Protein AF-A0A7S1VPX7-F1 (afdb_monomer_lite)

pLDDT: mean 72.85, std 17.57, range [29.27, 96.5]

Structure (mmCIF, N/CA/C/O backbone):
data_AF-A0A7S1VPX7-F1
#
_entry.id   AF-A0A7S1VPX7-F1
#
loop_
_atom_site.group_PDB
_atom_site.id
_atom_site.type_symbol
_atom_site.label_atom_id
_atom_site.label_alt_id
_atom_site.label_comp_id
_atom_site.label_asym_id
_atom_site.label_entity_id
_atom_site.label_seq_id
_atom_site.pdbx_PDB_ins_code
_atom_site.Cartn_x
_atom_site.Cartn_y
_atom_site.Cartn_z
_atom_site.occupancy
_atom_site.B_iso_or_equiv
_atom_site.auth_seq_id
_atom_site.auth_comp_id
_atom_site.auth_asym_id
_atom_site.auth_atom_id
_atom_site.pdbx_PDB_model_num
ATOM 1 N N . LEU A 1 1 ? 14.349 7.497 -17.812 1.00 70.19 1 LEU A N 1
ATOM 2 C CA . LEU A 1 1 ? 15.016 7.241 -16.519 1.00 70.19 1 LEU A CA 1
ATOM 3 C C . LEU A 1 1 ? 15.155 5.734 -16.398 1.00 70.19 1 LEU A C 1
ATOM 5 O O . LEU A 1 1 ? 14.148 5.084 -16.672 1.00 70.19 1 LEU A O 1
ATOM 9 N N . PRO A 1 2 ? 16.330 5.196 -16.041 1.00 79.62 2 PRO A N 1
ATOM 10 C CA . PRO A 1 2 ? 16.451 3.780 -15.714 1.00 79.62 2 PRO A CA 1
ATOM 11 C C . PRO A 1 2 ? 15.596 3.466 -14.480 1.00 79.62 2 PRO A C 1
ATOM 13 O O . PRO A 1 2 ? 15.551 4.268 -13.545 1.00 79.62 2 PRO A O 1
ATOM 16 N N . SER A 1 3 ? 14.893 2.334 -14.509 1.00 79.94 3 SER A N 1
ATOM 17 C CA . SER A 1 3 ? 14.036 1.856 -13.411 1.00 79.94 3 SER A CA 1
ATOM 18 C C . SER A 1 3 ? 13.028 2.897 -12.869 1.00 79.94 3 SER A C 1
ATOM 20 O O . SER A 1 3 ? 13.065 3.251 -11.683 1.00 79.94 3 SER A O 1
ATOM 22 N N . PRO A 1 4 ? 12.131 3.451 -13.711 1.00 79.75 4 PRO A N 1
ATOM 23 C CA . PRO A 1 4 ? 11.207 4.521 -13.315 1.00 79.75 4 PRO A CA 1
ATOM 24 C C . PRO A 1 4 ? 10.256 4.125 -12.171 1.00 79.75 4 PRO A C 1
ATOM 26 O O . PRO A 1 4 ? 9.946 4.949 -11.311 1.00 79.75 4 PRO A O 1
ATOM 29 N N . GLU A 1 5 ? 9.839 2.864 -12.110 1.00 77.69 5 GLU A N 1
ATOM 30 C CA . GLU A 1 5 ? 8.999 2.286 -11.058 1.00 77.69 5 GLU A CA 1
ATOM 31 C C . GLU A 1 5 ? 9.604 2.413 -9.660 1.00 77.69 5 GLU A C 1
ATOM 33 O O . GLU A 1 5 ? 8.866 2.662 -8.710 1.00 77.69 5 GLU A O 1
ATOM 38 N N . LEU A 1 6 ? 10.932 2.323 -9.522 1.00 75.25 6 LEU A N 1
ATOM 39 C CA . LEU A 1 6 ? 11.602 2.470 -8.229 1.00 75.25 6 LEU A CA 1
ATOM 40 C C . LEU A 1 6 ? 11.371 3.876 -7.662 1.00 75.25 6 LEU A C 1
ATOM 42 O O . LEU A 1 6 ? 11.109 4.044 -6.475 1.00 75.25 6 LEU A O 1
ATOM 46 N N . SER A 1 7 ? 11.430 4.889 -8.528 1.00 70.88 7 SER A N 1
ATOM 47 C CA . SER A 1 7 ? 11.225 6.287 -8.139 1.00 70.88 7 SER A CA 1
ATOM 48 C C . SER A 1 7 ? 9.782 6.538 -7.705 1.00 70.88 7 SER A C 1
ATOM 50 O O . SER A 1 7 ? 9.548 7.252 -6.732 1.00 70.88 7 SER A O 1
ATOM 52 N N . VAL A 1 8 ? 8.820 5.913 -8.391 1.00 69.56 8 VAL A N 1
ATOM 53 C CA . VAL A 1 8 ? 7.396 5.980 -8.032 1.00 69.56 8 VAL A CA 1
ATOM 54 C C . VAL A 1 8 ? 7.137 5.255 -6.712 1.00 69.56 8 VAL A C 1
ATOM 56 O O . VAL A 1 8 ? 6.515 5.829 -5.827 1.00 69.56 8 VAL A O 1
ATOM 59 N N . MET A 1 9 ? 7.685 4.052 -6.517 1.00 70.12 9 MET A N 1
ATOM 60 C CA . MET A 1 9 ? 7.553 3.315 -5.254 1.00 70.12 9 MET A CA 1
ATOM 61 C C . MET A 1 9 ? 8.172 4.069 -4.075 1.00 70.12 9 MET A C 1
ATOM 63 O O . MET A 1 9 ? 7.559 4.159 -3.015 1.00 70.12 9 MET A O 1
ATOM 67 N N . LEU A 1 10 ? 9.362 4.651 -4.248 1.00 69.31 10 LEU A N 1
ATOM 68 C CA . LEU A 1 10 ? 9.999 5.470 -3.215 1.00 69.31 10 LEU A CA 1
ATOM 69 C C . LEU A 1 10 ? 9.170 6.716 -2.895 1.00 69.31 10 LEU A C 1
ATOM 71 O O . LEU A 1 10 ? 9.034 7.072 -1.724 1.00 69.31 10 LEU A O 1
ATOM 75 N N . LEU A 1 11 ? 8.584 7.361 -3.908 1.00 67.12 11 L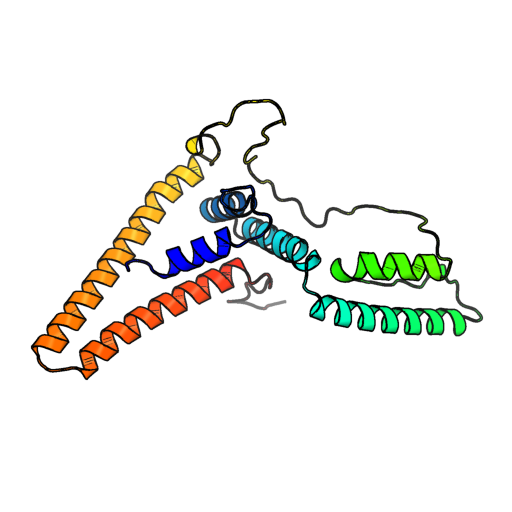EU A N 1
ATOM 76 C CA . LEU A 1 11 ? 7.689 8.496 -3.711 1.00 67.12 11 LEU A CA 1
ATOM 77 C C . LEU A 1 11 ? 6.437 8.074 -2.933 1.00 67.12 11 LEU A C 1
ATOM 79 O O . LEU A 1 11 ? 6.128 8.695 -1.914 1.00 67.12 11 LEU A O 1
ATOM 83 N N . ASP A 1 12 ? 5.781 6.990 -3.345 1.00 64.62 12 ASP A N 1
ATOM 84 C CA . ASP A 1 12 ? 4.600 6.440 -2.680 1.00 64.62 12 ASP A CA 1
ATOM 85 C C . ASP A 1 12 ? 4.911 6.095 -1.223 1.00 64.62 12 ASP A C 1
ATOM 87 O O . ASP A 1 12 ? 4.199 6.536 -0.323 1.00 64.62 12 ASP A O 1
ATOM 91 N N . TRP A 1 13 ? 6.024 5.411 -0.956 1.00 63.62 13 TRP A N 1
ATOM 92 C CA . TRP A 1 13 ? 6.426 5.018 0.395 1.00 63.62 13 TRP A CA 1
ATOM 93 C C . TRP A 1 13 ? 6.876 6.201 1.258 1.00 63.62 13 TRP A C 1
ATOM 95 O O . TRP A 1 13 ? 6.597 6.233 2.458 1.00 63.62 13 TRP A O 1
ATOM 105 N N . SER A 1 14 ? 7.503 7.218 0.662 1.00 60.03 14 SER A N 1
ATOM 106 C CA . SER A 1 14 ? 7.819 8.480 1.349 1.00 60.03 14 SER A CA 1
ATOM 107 C C . SER A 1 14 ? 6.572 9.325 1.647 1.00 60.03 14 SER A C 1
ATOM 109 O O . SER A 1 14 ? 6.563 10.140 2.574 1.00 60.03 14 SER A O 1
ATOM 111 N N . SER A 1 15 ? 5.489 9.123 0.889 1.00 58.03 15 SER A N 1
ATOM 112 C CA . SER A 1 15 ? 4.220 9.822 1.084 1.00 58.03 15 SER A CA 1
ATOM 113 C C . SER A 1 15 ? 3.374 9.235 2.225 1.00 58.03 15 SER A C 1
ATOM 115 O O . SER A 1 15 ? 2.427 9.886 2.674 1.00 58.03 15 SER A O 1
ATOM 117 N N . ILE A 1 16 ? 3.752 8.063 2.759 1.00 56.12 16 ILE A N 1
ATOM 118 C CA . ILE A 1 16 ? 3.045 7.369 3.842 1.00 56.12 16 ILE A CA 1
ATOM 119 C C . ILE A 1 16 ? 3.185 8.140 5.171 1.00 56.12 16 ILE A C 1
ATOM 121 O O . ILE A 1 16 ? 4.238 8.170 5.809 1.00 56.12 16 ILE A O 1
ATOM 125 N N . ILE A 1 17 ? 2.073 8.735 5.609 1.00 52.34 17 ILE A N 1
ATOM 126 C CA . ILE A 1 17 ? 1.888 9.478 6.872 1.00 52.34 17 ILE A CA 1
ATOM 127 C C . ILE A 1 17 ? 1.910 8.505 8.074 1.00 52.34 17 ILE A C 1
ATOM 129 O O . ILE A 1 17 ? 1.283 7.455 7.976 1.00 52.34 17 ILE A O 1
ATOM 133 N N . PRO A 1 18 ? 2.511 8.840 9.238 1.00 47.97 18 PRO A N 1
ATOM 134 C CA . PRO A 1 18 ? 3.041 10.140 9.635 1.00 47.97 18 PRO A CA 1
ATOM 135 C C . PRO A 1 18 ? 4.476 10.348 9.163 1.00 47.97 18 PRO A C 1
ATOM 137 O O . PRO A 1 18 ? 5.334 9.500 9.378 1.00 47.97 18 PRO A O 1
ATOM 140 N N . ARG A 1 19 ? 4.734 11.519 8.572 1.00 45.28 19 ARG A N 1
ATOM 141 C CA . ARG A 1 19 ? 6.094 11.980 8.297 1.00 45.28 19 ARG A CA 1
ATOM 142 C C . ARG A 1 19 ? 6.736 12.390 9.628 1.00 45.28 19 ARG A C 1
ATOM 144 O O . ARG A 1 19 ? 6.239 13.343 10.234 1.00 45.28 19 ARG A O 1
ATOM 151 N N . PRO A 1 20 ? 7.826 11.752 10.084 1.00 44.94 20 PRO A N 1
ATOM 152 C CA . PRO A 1 20 ? 8.774 12.473 10.914 1.00 44.94 20 PRO A CA 1
ATOM 153 C C . PRO A 1 20 ? 9.302 13.633 10.066 1.00 44.94 20 PRO A C 1
ATOM 155 O O . PRO A 1 20 ? 9.484 13.492 8.855 1.00 44.94 20 PRO A O 1
ATOM 158 N N . THR A 1 21 ? 9.497 14.797 10.670 1.00 40.72 21 THR A N 1
ATOM 159 C CA . THR A 1 21 ? 10.114 15.971 10.040 1.00 40.72 21 THR A CA 1
ATOM 160 C C . THR A 1 21 ? 11.367 15.575 9.245 1.00 40.72 21 THR A C 1
ATOM 162 O O . THR A 1 21 ? 12.417 15.342 9.832 1.00 40.72 21 THR A O 1
ATOM 165 N N . GLY A 1 22 ? 11.243 15.474 7.914 1.00 42.62 22 GLY A N 1
ATOM 166 C CA . GLY A 1 22 ? 12.357 15.261 6.982 1.00 42.62 22 GLY A CA 1
ATOM 167 C C . GLY A 1 22 ? 12.824 13.818 6.722 1.00 42.62 22 GLY A C 1
ATOM 168 O O . GLY A 1 22 ? 13.901 13.668 6.154 1.00 42.62 22 GLY A O 1
ATOM 169 N N . GLY A 1 23 ? 12.073 12.772 7.099 1.00 49.56 23 GLY A N 1
ATOM 170 C CA . GLY A 1 23 ? 12.516 11.369 6.964 1.00 49.56 23 GLY A CA 1
ATOM 171 C C . GLY A 1 23 ? 11.612 10.447 6.132 1.00 49.56 23 GLY A C 1
ATOM 172 O O . GLY A 1 23 ? 10.451 10.755 5.865 1.00 49.56 23 GLY A O 1
ATOM 173 N N . VAL A 1 24 ? 12.153 9.280 5.761 1.00 52.94 24 VAL A N 1
ATOM 174 C CA . VAL A 1 24 ? 11.398 8.132 5.223 1.00 52.94 24 VAL A CA 1
ATOM 175 C C . VAL A 1 24 ? 10.393 7.646 6.284 1.00 52.94 24 VAL A C 1
ATOM 177 O O . VAL A 1 24 ? 10.669 7.726 7.482 1.00 52.94 24 VAL A O 1
ATOM 180 N N . SER A 1 25 ? 9.212 7.174 5.867 1.00 56.06 25 SER A N 1
ATOM 181 C CA . SER A 1 25 ? 8.161 6.693 6.779 1.00 56.06 25 SER A CA 1
ATOM 182 C C . SER A 1 25 ? 8.693 5.624 7.748 1.00 56.06 25 SER A C 1
ATOM 184 O O . SER A 1 25 ? 9.383 4.700 7.320 1.00 56.06 25 SER A O 1
ATOM 186 N N . GLN A 1 26 ? 8.336 5.703 9.039 1.00 61.09 26 GLN A N 1
ATOM 187 C CA . GLN A 1 26 ? 8.786 4.748 10.073 1.00 61.09 26 GLN A CA 1
ATOM 188 C C . GLN A 1 26 ? 8.384 3.293 9.779 1.00 61.09 26 GLN A C 1
ATOM 190 O O . GLN A 1 26 ? 8.984 2.370 10.315 1.00 61.09 26 GLN A O 1
ATOM 195 N N . VAL A 1 27 ? 7.390 3.085 8.910 1.00 64.12 27 VAL A N 1
ATOM 196 C CA . VAL A 1 27 ? 6.929 1.754 8.495 1.00 64.12 27 VAL A CA 1
ATOM 197 C C . VAL A 1 27 ? 7.656 1.245 7.246 1.00 64.12 27 VAL A C 1
ATOM 199 O O . VAL A 1 27 ? 7.753 0.039 7.043 1.00 64.12 27 VAL A O 1
ATOM 202 N N . ALA A 1 28 ? 8.224 2.129 6.423 1.00 65.94 28 ALA A N 1
ATOM 203 C CA . ALA A 1 28 ? 8.845 1.728 5.161 1.00 65.94 28 ALA A CA 1
ATOM 204 C C . ALA A 1 28 ? 10.129 0.912 5.368 1.00 65.94 28 ALA A C 1
ATOM 206 O O . ALA A 1 28 ? 10.372 -0.033 4.625 1.00 65.94 28 ALA A O 1
ATOM 207 N N . SER A 1 29 ? 10.925 1.238 6.391 1.00 68.06 29 SER A N 1
ATOM 208 C CA . SER A 1 29 ? 12.156 0.494 6.687 1.00 68.06 29 SER A CA 1
ATOM 209 C C . SER A 1 29 ? 11.875 -0.944 7.168 1.00 68.06 29 SER A C 1
ATOM 211 O O . SER A 1 29 ? 12.375 -1.878 6.540 1.00 68.06 29 SER A O 1
ATOM 213 N N . PRO A 1 30 ? 10.984 -1.173 8.157 1.00 71.38 30 PRO A N 1
ATOM 214 C CA . PRO A 1 30 ? 10.592 -2.530 8.545 1.00 71.38 30 PRO A CA 1
ATOM 215 C C . PRO A 1 30 ? 9.954 -3.357 7.417 1.00 71.38 30 PRO A C 1
ATOM 217 O O . PRO A 1 30 ? 10.177 -4.564 7.323 1.00 71.38 30 PRO A O 1
ATOM 220 N N . VAL A 1 31 ? 9.175 -2.723 6.534 1.00 72.88 31 VAL A N 1
ATOM 221 C CA . VAL A 1 31 ? 8.606 -3.392 5.350 1.00 72.88 31 VAL A CA 1
ATOM 222 C C . VAL A 1 31 ? 9.707 -3.794 4.368 1.00 72.88 31 VAL A C 1
ATOM 224 O O . VAL A 1 31 ? 9.709 -4.916 3.872 1.00 72.88 31 VAL A O 1
ATOM 227 N N . LEU A 1 32 ? 10.672 -2.913 4.100 1.00 72.88 32 LEU A N 1
ATOM 228 C CA . LEU A 1 32 ? 11.784 -3.227 3.207 1.00 72.88 32 LEU A CA 1
ATOM 229 C C . LEU A 1 32 ? 12.641 -4.374 3.757 1.00 72.88 32 LEU A C 1
ATOM 231 O O . LEU A 1 32 ? 13.015 -5.271 3.009 1.00 72.88 32 LEU A O 1
ATOM 235 N N . GLU A 1 33 ? 12.920 -4.385 5.057 1.00 72.00 33 GLU A N 1
ATOM 236 C CA . GLU A 1 33 ? 13.709 -5.445 5.685 1.00 72.00 33 GLU A CA 1
ATOM 237 C C . GLU A 1 33 ? 12.990 -6.802 5.677 1.00 72.00 33 GLU A C 1
ATOM 239 O O . GLU A 1 33 ? 13.592 -7.825 5.347 1.00 72.00 33 GLU A O 1
ATOM 244 N N . THR A 1 34 ? 11.690 -6.825 5.971 1.00 73.94 34 THR A N 1
ATOM 245 C CA . THR A 1 34 ? 10.886 -8.057 5.884 1.00 73.94 34 THR A CA 1
ATOM 246 C C . THR A 1 34 ? 10.798 -8.577 4.445 1.00 73.94 34 THR A C 1
ATOM 248 O O . THR A 1 34 ? 10.895 -9.782 4.226 1.00 73.94 34 THR A O 1
ATOM 251 N N . LEU A 1 35 ? 10.738 -7.693 3.441 1.00 75.00 35 LEU A N 1
ATOM 252 C CA . LEU A 1 35 ? 10.843 -8.086 2.030 1.00 75.00 35 LEU A CA 1
ATOM 253 C C . LEU A 1 35 ? 12.231 -8.644 1.680 1.00 75.00 35 LEU A C 1
ATOM 255 O O . LEU A 1 35 ? 12.322 -9.687 1.035 1.00 75.00 35 LEU A O 1
ATOM 259 N N . LEU A 1 36 ? 13.309 -7.989 2.121 1.00 73.44 36 LEU A N 1
ATOM 260 C CA . LEU A 1 36 ? 14.688 -8.415 1.844 1.00 73.44 36 LEU A CA 1
ATOM 261 C C . LEU A 1 36 ? 15.055 -9.731 2.537 1.00 73.44 36 LEU A C 1
ATOM 263 O O . LEU A 1 36 ? 15.848 -10.502 2.005 1.00 73.44 36 LEU A O 1
ATOM 267 N N . THR A 1 37 ? 14.471 -10.013 3.699 1.00 71.62 37 THR A N 1
ATOM 268 C CA . THR A 1 37 ? 14.636 -11.294 4.405 1.00 71.62 37 THR A CA 1
ATOM 269 C C . THR A 1 37 ? 13.719 -12.397 3.866 1.00 71.62 37 THR A C 1
ATOM 271 O O . THR A 1 37 ? 13.794 -13.533 4.327 1.00 71.62 37 THR A O 1
ATOM 274 N N . GLY A 1 38 ? 12.871 -12.094 2.874 1.00 70.31 38 GLY A N 1
ATOM 275 C CA . GLY A 1 38 ? 11.934 -13.043 2.271 1.00 70.31 38 GLY A CA 1
ATOM 276 C C . GLY A 1 38 ? 10.689 -13.321 3.119 1.00 70.31 38 GLY A C 1
ATOM 277 O O . GLY A 1 38 ? 9.881 -14.175 2.753 1.00 70.31 38 GLY A O 1
ATOM 278 N N . ASN A 1 39 ? 10.487 -12.597 4.223 1.00 75.81 39 ASN A N 1
ATOM 279 C CA . ASN A 1 39 ? 9.308 -12.727 5.072 1.00 75.81 39 ASN A CA 1
ATOM 280 C C . ASN A 1 39 ? 8.142 -11.877 4.541 1.00 75.81 39 ASN A C 1
ATOM 282 O O . ASN A 1 39 ? 7.747 -10.848 5.096 1.00 75.81 39 ASN A O 1
ATOM 286 N N . ILE A 1 40 ? 7.584 -12.328 3.417 1.00 78.31 40 ILE A N 1
ATOM 287 C CA . ILE A 1 40 ? 6.520 -11.622 2.691 1.00 78.31 40 ILE A CA 1
ATOM 288 C C . ILE A 1 40 ? 5.242 -11.488 3.534 1.00 78.31 40 ILE A C 1
ATOM 290 O O . ILE A 1 40 ? 4.535 -10.485 3.436 1.00 78.31 40 ILE A O 1
ATOM 294 N N . GLN A 1 41 ? 4.938 -12.476 4.380 1.00 80.00 41 GLN A N 1
ATOM 295 C CA . GLN A 1 41 ? 3.744 -12.454 5.226 1.00 80.00 41 GLN A CA 1
ATOM 296 C C . GLN A 1 41 ? 3.810 -11.328 6.266 1.00 80.00 41 GLN A C 1
ATOM 298 O O . GLN A 1 41 ? 2.836 -10.595 6.442 1.00 80.00 41 GLN A O 1
ATOM 303 N N . GLU A 1 42 ? 4.960 -11.148 6.914 1.00 78.25 42 GLU A N 1
ATOM 304 C CA . GLU A 1 42 ? 5.176 -10.063 7.872 1.00 78.25 42 GLU A CA 1
ATOM 305 C C . GLU A 1 42 ? 5.205 -8.690 7.194 1.00 78.25 42 GLU A C 1
ATOM 307 O O . GLU A 1 42 ? 4.583 -7.749 7.691 1.00 78.25 42 GLU A O 1
ATOM 312 N N . ALA A 1 43 ? 5.828 -8.586 6.015 1.00 77.06 43 ALA A N 1
ATOM 313 C CA . ALA A 1 43 ? 5.801 -7.362 5.215 1.00 77.06 43 ALA A CA 1
ATOM 314 C C . ALA A 1 43 ? 4.359 -6.920 4.913 1.00 77.06 43 ALA A C 1
ATOM 316 O O . ALA A 1 43 ? 3.992 -5.760 5.120 1.00 77.06 43 ALA A O 1
ATOM 317 N N . ARG A 1 44 ? 3.500 -7.863 4.505 1.00 78.25 44 ARG A N 1
ATOM 318 C CA . ARG A 1 44 ? 2.072 -7.609 4.260 1.00 78.25 44 ARG A CA 1
ATOM 319 C C . ARG A 1 44 ? 1.327 -7.201 5.528 1.00 78.25 44 ARG A C 1
ATOM 321 O O . ARG A 1 44 ? 0.532 -6.265 5.489 1.00 78.25 44 ARG A O 1
ATOM 328 N N . GLN A 1 45 ? 1.597 -7.857 6.658 1.00 79.94 45 GLN A N 1
ATOM 329 C CA . GLN A 1 45 ? 1.005 -7.510 7.957 1.00 79.94 45 GLN A CA 1
ATOM 330 C C . GLN A 1 45 ? 1.343 -6.074 8.382 1.00 79.94 45 GLN A C 1
ATOM 332 O O . GLN A 1 45 ? 0.479 -5.361 8.900 1.00 79.94 45 GLN A O 1
ATOM 337 N N . LEU A 1 46 ? 2.579 -5.631 8.134 1.00 78.19 46 LEU A N 1
ATOM 338 C CA . LEU A 1 46 ? 3.031 -4.267 8.411 1.00 78.19 46 LEU A CA 1
ATOM 339 C C . LEU A 1 46 ? 2.349 -3.240 7.498 1.00 78.19 46 LEU A C 1
ATOM 341 O O . LEU A 1 46 ? 1.814 -2.243 7.989 1.00 78.19 46 LEU A O 1
ATOM 345 N N . VAL A 1 47 ? 2.304 -3.502 6.187 1.00 75.19 47 VAL A N 1
ATOM 346 C CA . VAL A 1 47 ? 1.627 -2.630 5.209 1.00 75.19 47 VAL A CA 1
ATOM 347 C C . VAL A 1 47 ? 0.133 -2.513 5.522 1.00 75.19 47 VAL A C 1
ATOM 349 O O . VAL A 1 47 ? -0.413 -1.409 5.550 1.00 75.19 47 VAL A O 1
ATOM 352 N N . PHE A 1 48 ? -0.528 -3.628 5.833 1.00 76.81 48 PHE A N 1
ATOM 353 C CA . PHE A 1 48 ? -1.945 -3.651 6.189 1.00 76.81 48 PHE A CA 1
ATOM 354 C C . PHE A 1 48 ? -2.234 -2.905 7.497 1.00 76.81 48 PHE A C 1
ATOM 356 O O . PHE A 1 48 ? -3.159 -2.089 7.556 1.00 76.81 48 PHE A O 1
ATOM 363 N N . GLY A 1 49 ? -1.422 -3.126 8.537 1.00 76.12 49 GLY A N 1
ATOM 364 C CA . GLY A 1 49 ? -1.533 -2.390 9.799 1.00 76.12 49 GLY A CA 1
ATOM 365 C C . GLY A 1 49 ? -1.434 -0.880 9.585 1.00 76.12 49 GLY A C 1
ATOM 366 O O . GLY A 1 49 ? -2.231 -0.112 10.131 1.00 76.12 49 GLY A O 1
ATOM 367 N N . GLN A 1 50 ? -0.527 -0.458 8.707 1.00 73.56 50 GLN A N 1
ATOM 368 C CA . GLN A 1 50 ? -0.366 0.941 8.339 1.00 73.56 50 GLN A CA 1
ATOM 369 C C . GLN A 1 50 ? -1.532 1.486 7.509 1.00 73.56 50 GLN A C 1
ATOM 371 O O . GLN A 1 50 ? -1.966 2.621 7.727 1.00 73.56 50 GLN A O 1
ATOM 376 N N . MET A 1 51 ? -2.099 0.691 6.600 1.00 71.12 51 MET A N 1
ATOM 377 C CA . MET A 1 51 ? -3.310 1.059 5.862 1.00 71.12 51 MET A CA 1
ATOM 378 C C . MET A 1 51 ? -4.495 1.289 6.813 1.00 71.12 51 MET A C 1
ATOM 380 O O . MET A 1 51 ? -5.204 2.286 6.689 1.00 71.12 51 MET A O 1
ATOM 384 N N . ILE A 1 52 ? -4.681 0.431 7.823 1.00 70.00 52 ILE A N 1
ATOM 385 C CA . ILE A 1 52 ? -5.707 0.645 8.856 1.00 70.00 52 ILE A CA 1
ATOM 386 C C . ILE A 1 52 ? -5.421 1.925 9.648 1.00 70.00 52 ILE A C 1
ATOM 388 O O . ILE A 1 52 ? -6.329 2.739 9.841 1.00 70.00 52 ILE A O 1
ATOM 392 N N . ALA A 1 53 ? -4.182 2.109 10.113 1.00 69.12 53 ALA A N 1
ATOM 393 C CA . ALA A 1 53 ? -3.792 3.251 10.939 1.00 69.12 53 ALA A CA 1
ATOM 394 C C . ALA A 1 53 ? -3.951 4.592 10.199 1.00 69.12 53 ALA A C 1
ATOM 396 O O . ALA A 1 53 ? -4.432 5.571 10.774 1.00 69.12 53 ALA A O 1
ATOM 397 N N . SER A 1 54 ? -3.596 4.629 8.915 1.00 65.38 54 SER A N 1
ATOM 398 C CA . SER A 1 54 ? -3.768 5.794 8.040 1.00 65.38 54 SER A CA 1
ATOM 399 C C . SER A 1 54 ? -5.235 6.036 7.673 1.00 65.38 54 SER A C 1
ATOM 401 O O . SER A 1 54 ? -5.685 7.180 7.720 1.00 65.38 54 SER A O 1
ATOM 403 N N . GLY A 1 55 ? -6.013 4.978 7.423 1.00 62.84 55 GLY A N 1
ATOM 404 C CA . GLY A 1 55 ? -7.451 5.059 7.151 1.00 62.84 55 GLY A CA 1
ATOM 405 C C . GLY A 1 55 ? -8.275 5.638 8.309 1.00 62.84 55 GLY A C 1
ATOM 406 O O . GLY A 1 55 ? -9.308 6.258 8.078 1.00 62.84 55 GLY A O 1
ATOM 407 N N . GLN A 1 56 ? -7.802 5.548 9.560 1.00 62.72 56 GLN A N 1
ATOM 408 C CA . GLN A 1 56 ? -8.436 6.252 10.690 1.00 62.72 56 GLN A CA 1
ATOM 409 C C . GLN A 1 56 ? -8.373 7.785 10.572 1.00 62.72 56 GLN A C 1
ATOM 411 O O . GLN A 1 56 ? -9.145 8.483 11.227 1.00 62.72 56 GLN A O 1
ATOM 416 N N . ARG A 1 57 ? -7.461 8.325 9.755 1.00 61.56 57 ARG A N 1
ATOM 417 C CA . ARG A 1 57 ? -7.293 9.769 9.515 1.00 61.56 57 ARG A CA 1
ATOM 418 C C . ARG A 1 57 ? -8.011 10.246 8.244 1.00 61.56 57 ARG A C 1
ATOM 420 O O . ARG A 1 57 ? -7.723 11.338 7.760 1.00 61.56 57 ARG A O 1
ATOM 427 N N . ALA A 1 58 ? -8.919 9.422 7.717 1.00 56.91 58 ALA A N 1
ATOM 428 C CA . ALA A 1 58 ? -9.704 9.645 6.507 1.00 56.91 58 ALA A CA 1
ATOM 429 C C . ALA A 1 58 ? -10.393 11.023 6.434 1.00 56.91 58 ALA A C 1
ATOM 431 O O . ALA A 1 58 ? -10.763 11.634 7.442 1.00 56.91 58 ALA A O 1
ATOM 432 N N . GLY A 1 59 ? -10.579 11.506 5.202 1.00 58.94 59 GLY A N 1
ATOM 433 C CA . GLY A 1 59 ? -11.084 12.846 4.908 1.00 58.94 59 GLY A CA 1
ATOM 434 C C . GLY A 1 59 ? -12.571 13.043 5.233 1.00 58.94 59 GLY A C 1
ATOM 435 O O . GLY A 1 59 ? -13.328 12.108 5.499 1.00 58.94 59 GLY A O 1
ATOM 436 N N . ALA A 1 60 ? -13.036 14.295 5.158 1.00 55.91 60 ALA A N 1
ATOM 437 C CA . ALA A 1 60 ? -14.392 14.690 5.560 1.00 55.91 60 ALA A CA 1
ATOM 438 C C . ALA A 1 60 ? -15.530 13.903 4.867 1.00 55.91 60 ALA A C 1
ATOM 440 O O . ALA A 1 60 ? -16.574 13.668 5.475 1.00 55.91 60 ALA A O 1
ATOM 441 N N . LYS A 1 61 ? -15.342 13.463 3.615 1.00 61.03 61 LYS A N 1
ATOM 442 C CA . LYS A 1 61 ? -16.358 12.722 2.843 1.00 61.03 61 LYS A CA 1
ATOM 443 C C . LYS A 1 61 ? -16.560 11.290 3.352 1.00 61.03 61 LYS A C 1
ATOM 445 O O . LYS A 1 61 ? -17.696 10.830 3.461 1.00 61.03 61 LYS A O 1
ATOM 450 N N . GLU A 1 62 ? -15.477 10.602 3.699 1.00 66.31 62 GLU A N 1
ATOM 451 C CA . GLU A 1 62 ? -15.517 9.248 4.268 1.00 66.31 62 GLU A CA 1
ATOM 452 C C . GLU A 1 62 ? -16.129 9.269 5.668 1.00 66.31 62 GLU A C 1
ATOM 454 O O . GLU A 1 62 ? -16.959 8.420 5.993 1.00 66.31 62 GLU A O 1
ATOM 459 N N . LYS A 1 63 ? -15.838 10.320 6.444 1.00 72.94 63 LYS A N 1
ATOM 460 C CA . LYS A 1 63 ? -16.450 10.554 7.756 1.00 72.94 63 LYS A CA 1
ATOM 461 C C . LYS A 1 63 ? -17.982 10.610 7.690 1.00 72.94 63 LYS A C 1
ATOM 463 O O . LYS A 1 63 ? -18.643 9.987 8.516 1.00 72.94 63 LYS A O 1
ATO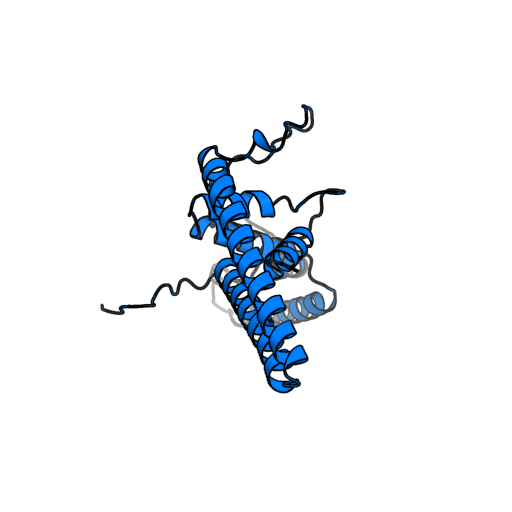M 468 N N . ILE A 1 64 ? -18.556 11.279 6.685 1.00 79.75 64 ILE A N 1
ATOM 469 C CA . ILE A 1 64 ? -20.020 11.368 6.510 1.00 79.75 64 ILE A CA 1
ATOM 470 C C . ILE A 1 64 ? -20.636 9.993 6.204 1.00 79.75 64 ILE A C 1
ATOM 472 O O . ILE A 1 64 ? -21.697 9.652 6.731 1.00 79.75 64 ILE A O 1
ATOM 476 N N . LEU A 1 65 ? -19.989 9.185 5.359 1.00 83.94 65 LEU A N 1
ATOM 477 C CA . LEU A 1 65 ? -20.475 7.839 5.036 1.00 83.94 65 LEU A CA 1
ATOM 478 C C . LEU A 1 65 ? -20.415 6.910 6.253 1.00 83.94 65 LEU A C 1
ATOM 480 O O . LEU A 1 65 ? -21.374 6.180 6.510 1.00 83.94 65 LEU A O 1
ATOM 484 N N . VAL A 1 66 ? -19.322 6.967 7.017 1.00 83.94 66 VAL A N 1
ATOM 485 C CA . VAL A 1 66 ? -19.161 6.215 8.270 1.00 83.94 66 VAL A CA 1
ATOM 486 C C . VAL A 1 66 ? -20.246 6.605 9.275 1.00 83.94 66 VAL A C 1
ATOM 488 O O . VAL A 1 66 ? -20.898 5.723 9.830 1.00 83.94 66 VAL A O 1
ATOM 491 N N . GLN A 1 67 ? -20.520 7.902 9.436 1.00 86.69 67 GLN A N 1
ATOM 492 C CA . GLN A 1 67 ? -21.579 8.392 10.322 1.00 86.69 67 GLN A CA 1
ATOM 493 C C . GLN A 1 67 ? -22.961 7.865 9.927 1.00 86.69 67 GLN A C 1
ATOM 495 O O . GLN A 1 67 ? -23.667 7.328 10.776 1.00 86.69 67 GLN A O 1
ATOM 500 N N . ARG A 1 68 ? -23.325 7.924 8.637 1.00 87.56 68 ARG A N 1
ATOM 501 C CA . ARG A 1 68 ? -24.612 7.382 8.161 1.00 87.56 68 ARG A CA 1
ATOM 502 C C . ARG A 1 68 ? -24.736 5.875 8.393 1.00 87.56 68 ARG A C 1
ATOM 504 O O . ARG A 1 68 ? -25.818 5.395 8.727 1.00 87.56 68 ARG A O 1
ATOM 511 N N . ARG A 1 69 ? -23.644 5.123 8.216 1.00 88.94 69 ARG A N 1
ATOM 512 C CA . ARG A 1 69 ? -23.608 3.679 8.504 1.00 88.94 69 ARG A CA 1
ATOM 513 C C . ARG A 1 69 ? -23.803 3.408 9.996 1.00 88.94 69 ARG A C 1
ATOM 515 O O . ARG A 1 69 ? -24.591 2.533 10.343 1.00 88.94 69 ARG A O 1
ATOM 522 N N . ASN A 1 70 ? -23.161 4.192 10.859 1.00 92.38 70 ASN A N 1
ATOM 523 C CA . ASN A 1 70 ? -23.347 4.104 12.308 1.00 92.38 70 ASN A CA 1
ATOM 524 C C . ASN A 1 70 ? -24.784 4.435 12.721 1.00 92.38 70 ASN A C 1
ATOM 526 O O . ASN A 1 70 ? -25.371 3.703 13.511 1.00 92.38 70 ASN A O 1
ATOM 530 N N . ASP A 1 71 ? -25.389 5.475 12.141 1.00 92.81 71 ASP A N 1
ATOM 531 C CA . ASP A 1 71 ? -26.787 5.832 12.417 1.00 92.81 71 ASP A CA 1
ATOM 532 C C . ASP A 1 71 ? -27.742 4.698 12.039 1.00 92.81 71 ASP A C 1
ATOM 534 O O . ASP A 1 71 ? -28.711 4.422 12.747 1.00 92.81 71 ASP A O 1
ATOM 538 N N . HIS A 1 72 ? -27.474 4.019 10.922 1.00 92.69 72 HIS A N 1
ATOM 539 C CA . HIS A 1 72 ? -28.254 2.857 10.523 1.00 92.69 72 HIS A CA 1
ATOM 540 C C . HIS A 1 72 ? -28.071 1.684 11.495 1.00 92.69 72 HIS A C 1
ATOM 542 O O . HIS A 1 72 ? -29.064 1.096 11.920 1.00 92.69 72 HIS A O 1
ATOM 548 N N . ALA A 1 73 ? -26.832 1.383 11.896 1.00 90.88 73 ALA A N 1
ATOM 549 C CA . ALA A 1 73 ? -26.538 0.323 12.858 1.00 90.88 73 ALA A CA 1
ATOM 550 C C . ALA A 1 73 ? -27.243 0.551 14.206 1.00 90.88 73 ALA A C 1
ATOM 552 O O . ALA A 1 73 ? -27.836 -0.376 14.755 1.00 90.88 73 ALA A O 1
ATOM 553 N N . LEU A 1 74 ? -27.263 1.792 14.699 1.00 91.31 74 LEU A N 1
ATOM 554 C CA . LEU A 1 74 ? -27.948 2.143 15.946 1.00 91.31 74 LEU A CA 1
ATOM 555 C C . LEU A 1 74 ? -29.471 2.043 15.833 1.00 91.31 74 LEU A C 1
ATOM 557 O O . LEU A 1 74 ? -30.116 1.587 16.769 1.00 91.31 74 LEU A O 1
ATOM 561 N N . LYS A 1 75 ? -30.056 2.385 14.678 1.00 91.44 75 LYS A N 1
ATOM 562 C CA . LYS A 1 75 ? -31.491 2.157 14.430 1.00 91.44 75 LYS A CA 1
ATOM 563 C C . LYS A 1 75 ? -31.849 0.673 14.438 1.00 91.44 75 LYS A C 1
ATOM 565 O O . LYS A 1 75 ? -32.933 0.312 14.884 1.00 91.44 75 LYS A O 1
ATOM 570 N N . VAL A 1 76 ? -30.977 -0.189 13.911 1.00 89.06 76 VAL A N 1
ATOM 571 C CA . VAL A 1 76 ? -31.186 -1.644 13.961 1.00 89.06 76 VAL A CA 1
ATOM 572 C C . VAL A 1 76 ? -31.046 -2.150 15.394 1.00 89.06 76 VAL A C 1
ATOM 574 O O . VAL A 1 76 ? -31.887 -2.926 15.834 1.00 89.06 76 VAL A O 1
ATOM 577 N N . LEU A 1 77 ? -30.051 -1.664 16.141 1.00 87.94 77 LEU A N 1
ATOM 578 C CA . LEU A 1 77 ? -29.879 -1.987 17.558 1.00 87.94 77 LEU A CA 1
ATOM 579 C C . LEU A 1 77 ? -31.122 -1.612 18.380 1.00 87.94 77 LEU A C 1
ATOM 581 O O . LEU A 1 77 ? -31.634 -2.450 19.113 1.00 87.94 77 LEU A O 1
ATOM 585 N N . ASP A 1 78 ? -31.642 -0.398 18.205 1.00 86.94 78 ASP A N 1
ATOM 586 C CA . ASP A 1 78 ? -32.842 0.088 18.895 1.00 86.94 78 ASP A CA 1
ATOM 587 C C . ASP A 1 78 ? -34.081 -0.765 18.577 1.00 86.94 78 ASP A C 1
ATOM 589 O O . ASP A 1 78 ? -34.830 -1.159 19.473 1.00 86.94 78 ASP A O 1
ATOM 593 N N . LYS A 1 79 ? -34.248 -1.170 17.310 1.00 86.38 79 LYS A N 1
ATOM 594 C CA . LYS A 1 79 ? -35.298 -2.121 16.913 1.00 86.38 79 LYS A CA 1
ATOM 595 C C . LYS A 1 79 ? -35.128 -3.484 17.575 1.00 86.38 79 LYS A C 1
ATOM 597 O O . LYS A 1 79 ? -36.118 -4.071 17.998 1.00 86.38 79 LYS A O 1
ATOM 602 N N . CYS A 1 80 ? -33.903 -4.001 17.657 1.00 84.25 80 CYS A N 1
ATOM 603 C CA . CYS A 1 80 ? -33.626 -5.280 18.308 1.00 84.25 80 CYS A CA 1
ATOM 604 C C . CYS A 1 80 ? -33.919 -5.228 19.813 1.00 84.25 80 CYS A C 1
ATOM 606 O O . CYS A 1 80 ? -34.504 -6.172 20.331 1.00 84.25 80 CYS A O 1
ATOM 608 N N . LEU A 1 81 ? -33.579 -4.120 20.480 1.00 82.88 81 LEU A N 1
ATOM 609 C CA . LEU A 1 81 ? -33.870 -3.887 21.900 1.00 82.88 81 LEU A CA 1
ATOM 610 C C . LEU A 1 81 ? -35.370 -3.698 22.166 1.00 82.88 81 LEU A C 1
ATOM 612 O O . LEU A 1 81 ? -35.894 -4.178 23.165 1.00 82.88 81 LEU A O 1
ATOM 616 N N . SER A 1 82 ? -36.075 -3.027 21.255 1.00 81.38 82 SER A N 1
ATOM 617 C CA . SER A 1 82 ? -37.523 -2.805 21.360 1.00 81.38 82 SER A CA 1
ATOM 618 C C . SER A 1 82 ? -38.329 -4.078 21.080 1.00 81.38 82 SER A C 1
ATOM 620 O O . SER A 1 82 ? -39.354 -4.322 21.711 1.00 81.38 82 SER A O 1
ATOM 622 N N . ASN A 1 83 ? -37.864 -4.914 20.144 1.00 74.12 83 ASN A N 1
ATOM 623 C CA . ASN A 1 83 ? -38.509 -6.183 19.797 1.00 74.12 83 ASN A CA 1
ATOM 624 C C . ASN A 1 83 ? -38.166 -7.319 20.773 1.00 74.12 83 ASN A C 1
ATOM 626 O O . ASN A 1 83 ? -38.857 -8.338 20.786 1.00 74.12 83 ASN A O 1
ATOM 630 N N . SER A 1 84 ? -37.129 -7.175 21.603 1.00 61.47 84 SER A N 1
ATOM 631 C CA . SER A 1 84 ? -36.743 -8.167 22.610 1.00 61.47 84 SER A CA 1
ATOM 632 C C . SER A 1 84 ? -37.613 -8.087 23.869 1.00 61.47 84 SER A C 1
ATOM 634 O O . SER A 1 84 ? -37.092 -8.073 24.980 1.00 61.47 84 SER A O 1
ATOM 636 N N . GLY A 1 85 ? -38.942 -8.092 23.720 1.00 54.78 85 GLY A N 1
ATOM 637 C CA . GLY A 1 85 ? -39.900 -8.108 24.837 1.00 54.78 85 GLY A CA 1
ATOM 638 C C . GLY A 1 85 ? -39.767 -9.309 25.794 1.00 54.78 85 GLY A C 1
ATOM 639 O O . GLY A 1 85 ? -40.435 -9.345 26.821 1.00 54.78 85 GLY A O 1
ATOM 640 N N . THR A 1 86 ? -38.901 -10.282 25.482 1.00 51.28 86 THR A N 1
ATOM 641 C CA . THR A 1 86 ? -38.605 -11.488 26.282 1.00 51.28 86 THR A CA 1
ATOM 642 C C . THR A 1 86 ? -37.157 -11.995 26.131 1.00 51.28 86 THR A C 1
ATOM 644 O O . THR A 1 86 ? -36.834 -13.087 26.598 1.00 51.28 86 THR A O 1
ATOM 647 N N . GLY A 1 87 ? -36.278 -11.255 25.446 1.00 54.38 87 GLY A N 1
ATOM 648 C CA . GLY A 1 87 ? -34.921 -11.700 25.112 1.00 54.38 87 GLY A CA 1
ATOM 649 C C . GLY A 1 87 ? -33.872 -11.008 25.971 1.00 54.38 87 GLY A C 1
ATOM 650 O O . GLY A 1 87 ? -33.826 -9.785 26.001 1.00 54.38 87 GLY A O 1
ATOM 651 N N . ASP A 1 88 ? -33.028 -11.788 26.645 1.00 61.28 88 ASP A N 1
ATOM 652 C CA . ASP A 1 88 ? -31.906 -11.277 27.433 1.00 61.28 88 ASP A CA 1
ATOM 653 C C . ASP A 1 88 ? -31.007 -10.357 26.569 1.00 61.28 88 ASP A C 1
ATOM 655 O O . ASP A 1 88 ? -30.439 -10.828 25.571 1.00 61.28 88 ASP A O 1
ATOM 659 N N . PRO A 1 89 ? -30.866 -9.060 26.915 1.00 63.47 89 PRO A N 1
ATOM 660 C CA . PRO A 1 89 ? -30.041 -8.105 26.170 1.00 63.47 89 PRO A CA 1
ATOM 661 C C . PRO A 1 89 ? -28.557 -8.506 26.114 1.00 63.47 89 PRO A C 1
ATOM 663 O O . PRO A 1 89 ? -27.806 -7.955 25.310 1.00 63.47 89 PRO A O 1
ATOM 666 N N . SER A 1 90 ? -28.134 -9.503 26.900 1.00 63.06 90 SER A N 1
ATOM 667 C CA . SER A 1 90 ? -26.790 -10.091 26.868 1.00 63.06 90 SER A CA 1
ATOM 668 C C . SER A 1 90 ? -26.404 -10.752 25.532 1.00 63.06 90 SER A C 1
ATOM 670 O O . SER A 1 90 ? -25.223 -11.020 25.308 1.00 63.06 90 SER A O 1
ATOM 672 N N . LYS A 1 91 ? -27.363 -11.008 24.627 1.00 71.31 91 LYS A N 1
ATOM 673 C CA . LYS A 1 91 ? -27.134 -11.742 23.364 1.00 71.31 91 LYS A CA 1
ATOM 674 C C . LYS A 1 91 ? -26.981 -10.866 22.117 1.00 71.31 91 LYS A C 1
ATOM 676 O O . LYS A 1 91 ? -26.904 -11.400 21.010 1.00 71.31 91 LYS A O 1
ATOM 681 N N . LEU A 1 92 ? -26.938 -9.542 22.259 1.00 79.81 92 LEU A N 1
ATOM 682 C CA . LEU A 1 92 ? -26.749 -8.627 21.131 1.00 79.81 92 LEU A CA 1
ATOM 683 C C . LEU A 1 92 ? -25.273 -8.244 20.992 1.00 79.81 92 LEU A C 1
ATOM 685 O O . LEU A 1 92 ? -24.697 -7.602 21.867 1.00 79.81 92 LEU A O 1
ATOM 689 N N . ALA A 1 93 ? -24.668 -8.613 19.862 1.00 82.81 93 ALA A N 1
ATOM 690 C CA . ALA A 1 93 ? -23.305 -8.232 19.512 1.00 82.81 93 ALA A CA 1
ATOM 691 C C . ALA A 1 93 ? -23.314 -7.285 18.306 1.00 82.81 93 ALA A C 1
ATOM 693 O O . ALA A 1 93 ? -23.901 -7.591 17.268 1.00 82.81 93 ALA A O 1
ATOM 694 N N . LEU A 1 94 ? -22.633 -6.145 18.437 1.00 85.25 94 LEU A N 1
ATOM 695 C CA . LEU A 1 94 ? -22.419 -5.199 17.347 1.00 85.25 94 LEU A CA 1
ATOM 696 C C . LEU A 1 94 ? -20.961 -5.286 16.894 1.00 85.25 94 LEU A C 1
ATOM 698 O O . LEU A 1 94 ? -20.057 -4.852 17.605 1.00 85.25 94 LEU A O 1
ATOM 702 N N . LEU A 1 95 ? -20.736 -5.858 15.712 1.00 84.88 95 LEU A N 1
ATOM 703 C CA . LEU A 1 95 ? -19.410 -5.946 15.109 1.00 84.88 95 LEU A CA 1
ATOM 704 C C . LEU A 1 95 ? -19.143 -4.703 14.257 1.00 84.88 95 LEU A C 1
ATOM 706 O O . LEU A 1 95 ? -19.940 -4.357 13.386 1.00 84.88 95 LEU A O 1
ATOM 710 N N . TYR A 1 96 ? -18.010 -4.043 14.487 1.00 83.31 96 TYR A N 1
ATOM 711 C CA . TYR A 1 96 ? -17.609 -2.863 13.729 1.00 83.31 96 TYR A CA 1
ATOM 712 C C . TYR A 1 96 ? -16.087 -2.787 13.566 1.00 83.31 96 TYR A C 1
ATOM 714 O O . TYR A 1 96 ? -15.325 -3.260 14.408 1.00 83.31 96 TYR A O 1
ATOM 722 N N . GLY A 1 97 ? -15.641 -2.189 12.459 1.00 80.56 97 GLY A N 1
ATOM 723 C CA . GLY A 1 97 ? -14.222 -1.944 12.186 1.00 80.56 97 GLY A CA 1
ATOM 724 C C . GLY A 1 97 ? -13.700 -0.669 12.855 1.00 80.56 97 GLY A C 1
ATOM 725 O O . GLY A 1 97 ? -14.479 0.183 13.286 1.00 80.56 97 GLY A O 1
ATOM 726 N N . GLY A 1 98 ? -12.374 -0.492 12.878 1.00 76.88 98 GLY A N 1
ATOM 727 C CA . GLY A 1 98 ? -11.712 0.618 13.582 1.00 76.88 98 GLY A CA 1
ATOM 728 C C . GLY A 1 98 ? -12.278 2.007 13.260 1.00 76.88 98 GLY A C 1
ATOM 729 O O . GLY A 1 98 ? -12.526 2.783 14.177 1.00 76.88 98 GLY A O 1
ATOM 730 N N . MET A 1 99 ? -12.601 2.277 11.984 1.00 77.06 99 MET A N 1
ATOM 731 C CA . MET A 1 99 ? -13.101 3.591 11.531 1.00 77.06 99 MET A CA 1
ATOM 732 C C . MET A 1 99 ? -14.440 3.992 12.162 1.00 77.06 99 MET A C 1
ATOM 734 O O . MET A 1 99 ? -14.759 5.174 12.243 1.00 77.06 99 MET A O 1
ATOM 738 N N . HIS A 1 100 ? -15.230 3.018 12.608 1.00 82.62 100 HIS A N 1
ATOM 739 C CA . HIS A 1 100 ? -16.542 3.254 13.201 1.00 82.62 100 HIS A CA 1
ATOM 740 C C . HIS A 1 100 ? -16.463 3.527 14.708 1.00 82.62 100 HIS A C 1
ATOM 742 O O . HIS A 1 100 ? -17.391 4.116 15.258 1.00 82.62 100 HIS A O 1
ATOM 748 N N . CYS A 1 101 ? -15.366 3.124 15.361 1.00 81.44 101 CYS A N 1
ATOM 749 C CA . CYS A 1 101 ? -15.253 3.021 16.815 1.00 81.44 101 CYS A CA 1
ATOM 750 C C . CYS A 1 101 ? -15.512 4.349 17.535 1.00 81.44 101 CYS A C 1
ATOM 752 O O . CYS A 1 101 ? -16.343 4.393 18.435 1.00 81.44 101 CYS A O 1
ATOM 754 N N . ALA A 1 102 ? -14.859 5.435 17.110 1.00 82.12 102 ALA A N 1
ATOM 755 C CA . ALA A 1 102 ? -14.941 6.720 17.806 1.00 82.12 102 ALA A CA 1
ATOM 756 C C . ALA A 1 102 ? -16.365 7.313 17.810 1.00 82.12 102 ALA A C 1
ATOM 758 O O . ALA A 1 102 ? -16.866 7.716 18.856 1.00 82.12 102 ALA A O 1
ATOM 759 N N . ASP A 1 103 ? -17.029 7.338 16.650 1.00 86.12 103 ASP A N 1
ATOM 760 C CA . ASP A 1 103 ? -18.395 7.868 16.515 1.00 86.12 103 ASP A CA 1
ATOM 761 C C . ASP A 1 103 ? -19.432 6.942 17.170 1.00 86.12 103 ASP A C 1
ATOM 763 O O . ASP A 1 103 ? -20.367 7.407 17.820 1.00 86.12 103 ASP A O 1
ATOM 767 N N . LEU A 1 104 ? -19.250 5.625 17.044 1.00 88.50 104 LEU A N 1
ATOM 768 C CA . LEU A 1 104 ? -20.170 4.642 17.606 1.00 88.50 104 LEU A CA 1
ATOM 769 C C . LEU A 1 104 ? -20.099 4.598 19.138 1.00 88.50 104 LEU A C 1
ATOM 771 O O . LEU A 1 104 ? -21.140 4.550 19.786 1.00 88.50 104 LEU A O 1
ATOM 775 N N . GLU A 1 105 ? -18.897 4.669 19.719 1.00 87.62 105 GLU A N 1
ATOM 776 C CA . GLU A 1 105 ? -18.698 4.745 21.171 1.00 87.62 105 GLU A CA 1
ATOM 777 C C . GLU A 1 105 ? -19.392 5.979 21.752 1.00 87.62 105 GLU A C 1
ATOM 779 O O . GLU A 1 105 ? -20.183 5.850 22.683 1.00 87.62 105 GLU A O 1
ATOM 784 N N . GLN A 1 106 ? -19.185 7.153 21.144 1.00 88.62 106 GLN A N 1
ATOM 785 C CA . GLN A 1 106 ? -19.833 8.390 21.579 1.00 88.62 106 GLN A CA 1
ATOM 786 C C . GLN A 1 106 ? -21.365 8.272 21.553 1.00 88.62 106 GLN A C 1
ATOM 788 O O . GLN A 1 106 ? -22.040 8.655 22.509 1.00 88.62 106 GLN A O 1
ATOM 793 N N . LYS A 1 107 ? -21.931 7.725 20.472 1.00 90.50 107 LYS A N 1
ATOM 794 C CA . LYS A 1 107 ? -23.386 7.581 20.331 1.00 90.50 107 LYS A CA 1
ATOM 795 C C . LYS A 1 107 ? -23.974 6.544 21.288 1.00 90.50 107 LYS A C 1
ATOM 797 O O . LYS A 1 107 ? -25.037 6.792 21.845 1.00 90.50 107 LYS A O 1
ATOM 802 N N . LEU A 1 108 ? -23.292 5.423 21.518 1.00 90.06 108 LEU A N 1
ATOM 803 C CA . LEU A 1 108 ? -23.719 4.422 22.499 1.00 90.06 108 LEU A CA 1
ATOM 804 C C . LEU A 1 108 ? -23.712 4.996 23.920 1.00 90.06 108 LEU A C 1
ATOM 806 O O . LEU A 1 108 ? -24.672 4.794 24.659 1.00 90.06 108 LEU A O 1
ATOM 810 N N . THR A 1 109 ? -22.692 5.777 24.284 1.00 90.12 109 THR A N 1
ATOM 811 C CA . THR A 1 109 ? -22.669 6.481 25.574 1.00 90.12 109 THR A CA 1
ATOM 812 C C . THR A 1 109 ? -23.823 7.475 25.702 1.00 90.12 109 THR A C 1
ATOM 814 O O . THR A 1 109 ? -24.475 7.515 26.742 1.00 90.12 109 THR A O 1
ATOM 817 N N . ASN A 1 110 ? -24.152 8.213 24.636 1.00 90.62 110 ASN A N 1
ATOM 818 C CA . ASN A 1 110 ? -25.302 9.126 24.630 1.00 90.62 110 ASN A CA 1
ATOM 819 C C . ASN A 1 110 ? -26.653 8.402 24.776 1.00 90.62 110 ASN A C 1
ATOM 821 O O . ASN A 1 110 ? -27.601 8.985 25.293 1.00 90.62 110 ASN A O 1
ATOM 825 N N . LEU A 1 111 ? -26.743 7.142 24.341 1.00 86.94 111 LEU A N 1
ATOM 826 C CA . LEU A 1 111 ? -27.914 6.280 24.536 1.00 86.94 111 LEU A CA 1
ATOM 827 C C . LEU A 1 111 ? -27.977 5.656 25.944 1.00 86.94 111 LEU A C 1
ATOM 829 O O . LEU A 1 111 ? -28.913 4.920 26.240 1.00 86.94 111 LEU A O 1
ATOM 833 N N . GLY A 1 112 ? -27.003 5.940 26.813 1.00 87.50 112 GLY A N 1
ATOM 834 C CA . GLY A 1 112 ? -26.959 5.446 28.191 1.00 87.50 112 GLY A CA 1
ATOM 835 C C . GLY A 1 112 ? -26.183 4.141 28.381 1.00 87.50 112 GLY A C 1
ATOM 836 O O . GLY A 1 112 ? -26.159 3.614 29.493 1.00 87.50 112 GLY A O 1
ATOM 837 N N . PHE A 1 113 ? -25.515 3.615 27.347 1.00 87.25 113 PHE A N 1
ATOM 838 C CA . PHE A 1 113 ? -24.629 2.462 27.514 1.00 87.25 113 PHE A CA 1
ATOM 839 C C . PHE A 1 113 ? -23.346 2.861 28.245 1.00 87.25 113 PHE A C 1
ATOM 841 O O . PHE A 1 113 ? -22.687 3.846 27.906 1.00 87.25 113 PHE A O 1
ATOM 848 N N . ILE A 1 114 ? -22.943 2.036 29.211 1.00 87.38 114 ILE A N 1
ATOM 849 C CA . ILE A 1 114 ? -21.692 2.199 29.951 1.00 87.38 114 ILE A CA 1
ATOM 850 C C . ILE A 1 114 ? -20.722 1.112 29.494 1.00 87.38 114 ILE A C 1
ATOM 852 O O . ILE A 1 114 ? -21.072 -0.067 29.417 1.00 87.38 114 ILE A O 1
ATOM 856 N N . ARG A 1 115 ? -19.480 1.498 29.192 1.00 84.19 115 ARG A N 1
ATOM 857 C CA . ARG A 1 115 ? -18.420 0.540 28.867 1.00 84.19 115 ARG A CA 1
ATOM 858 C C . ARG A 1 115 ? -18.101 -0.298 30.110 1.00 84.19 115 ARG A C 1
ATOM 860 O O . ARG A 1 115 ? -17.482 0.204 31.040 1.00 84.19 115 ARG A O 1
ATOM 867 N N . ALA A 1 116 ? -18.485 -1.573 30.090 1.00 85.44 116 ALA A N 1
ATOM 868 C CA . ALA A 1 116 ? -18.213 -2.504 31.185 1.00 85.44 116 ALA A CA 1
ATOM 869 C C . ALA A 1 116 ? -16.750 -2.977 31.198 1.00 85.44 116 ALA A C 1
ATOM 871 O O . ALA A 1 116 ? -16.074 -2.899 32.219 1.00 85.44 116 ALA A O 1
ATOM 872 N N . THR A 1 117 ? -16.239 -3.447 30.057 1.00 86.06 117 THR A N 1
ATOM 873 C CA . THR A 1 117 ? -14.877 -3.985 29.935 1.00 86.06 117 THR A CA 1
ATOM 874 C C . THR A 1 117 ? -14.223 -3.550 28.626 1.00 86.06 117 THR A C 1
ATOM 876 O O . THR A 1 117 ? -14.877 -3.368 27.599 1.00 86.06 117 THR A O 1
ATOM 879 N N . LYS A 1 118 ? -12.899 -3.363 28.659 1.00 84.31 118 LYS A N 1
ATOM 880 C CA . LYS A 1 118 ? -12.064 -3.136 27.475 1.00 84.31 118 LYS A CA 1
ATOM 881 C C . LYS A 1 118 ? -10.882 -4.089 27.538 1.00 84.31 118 LYS A C 1
ATOM 883 O O . LYS A 1 118 ? -10.004 -3.927 28.377 1.00 84.31 118 LYS A O 1
ATOM 888 N N . SER A 1 119 ? -10.861 -5.067 26.642 1.00 84.56 119 SER A N 1
ATOM 889 C CA . SER A 1 119 ? -9.721 -5.965 26.473 1.00 84.56 119 SER A CA 1
ATOM 890 C C . SER A 1 119 ? -9.120 -5.763 25.094 1.00 84.56 119 SER A C 1
ATOM 892 O O . SER A 1 119 ? -9.830 -5.863 24.093 1.00 84.56 119 SER A O 1
ATOM 894 N N . TRP A 1 120 ? -7.818 -5.525 25.039 1.00 81.00 120 TRP A N 1
ATOM 895 C CA . TRP A 1 120 ? -7.082 -5.578 23.785 1.00 81.00 120 TRP A CA 1
ATOM 896 C C . TRP A 1 120 ? -6.762 -7.035 23.460 1.00 81.00 120 TRP A C 1
ATOM 898 O O . TRP A 1 120 ? -6.317 -7.789 24.325 1.00 81.00 120 TRP A O 1
ATOM 908 N N . ARG A 1 121 ? -7.025 -7.437 22.218 1.00 79.12 121 ARG A N 1
ATOM 909 C CA . ARG A 1 121 ? -6.628 -8.739 21.683 1.00 79.12 121 ARG A CA 1
ATOM 910 C C . ARG A 1 121 ? -5.616 -8.481 20.580 1.00 79.12 121 ARG A C 1
ATOM 912 O O . ARG A 1 121 ? -5.914 -7.752 19.637 1.00 79.12 121 ARG A O 1
ATOM 919 N N . THR A 1 122 ? -4.423 -9.043 20.723 1.00 79.31 122 THR A N 1
ATOM 920 C CA . THR A 1 122 ? -3.400 -8.988 19.680 1.00 79.31 122 THR A CA 1
ATOM 921 C C . THR A 1 122 ? -3.873 -9.840 18.510 1.00 79.31 122 THR A C 1
ATOM 923 O O . THR A 1 122 ? -4.045 -11.046 18.666 1.00 79.31 122 THR A O 1
ATOM 926 N N . ALA A 1 123 ? -4.130 -9.209 17.364 1.00 78.12 123 ALA A N 1
ATOM 927 C CA . ALA A 1 123 ? -4.553 -9.916 16.158 1.00 78.12 123 ALA A CA 1
ATOM 928 C C . ALA A 1 123 ? -3.366 -10.626 15.485 1.00 78.12 123 ALA A C 1
ATOM 930 O O . ALA A 1 123 ? -3.490 -11.766 15.053 1.00 78.12 123 ALA A O 1
ATOM 931 N N . TRP A 1 124 ? -2.208 -9.967 15.452 1.00 79.50 124 TRP A N 1
ATOM 932 C CA . TRP A 1 124 ? -0.924 -10.534 15.051 1.00 79.50 124 TRP A CA 1
ATOM 933 C C . TRP A 1 124 ? 0.207 -9.743 15.719 1.00 79.50 124 TRP A C 1
ATOM 935 O O . TRP A 1 124 ? 0.005 -8.617 16.179 1.00 79.50 124 TRP A O 1
ATOM 945 N N . SER A 1 125 ? 1.391 -10.344 15.783 1.00 76.19 125 SER A N 1
ATOM 946 C CA . SER A 1 125 ? 2.624 -9.688 16.211 1.00 76.19 125 SER A CA 1
ATOM 947 C C . SER A 1 125 ? 3.670 -9.950 15.146 1.00 76.19 125 SER A C 1
ATOM 949 O O . SER A 1 125 ? 3.881 -11.102 14.780 1.00 76.19 125 SER A O 1
ATOM 951 N N . VAL A 1 126 ? 4.311 -8.891 14.666 1.00 71.19 126 VAL A N 1
ATOM 952 C CA . VAL A 1 126 ? 5.442 -8.994 13.744 1.00 71.19 126 VAL A CA 1
ATOM 953 C C . VAL A 1 126 ? 6.709 -8.807 14.557 1.00 71.19 126 VAL A C 1
ATOM 955 O O . VAL A 1 126 ? 6.818 -7.827 15.298 1.00 71.19 126 VAL A O 1
ATOM 958 N N . ALA A 1 127 ? 7.654 -9.735 14.434 1.00 65.50 127 ALA A N 1
ATOM 959 C CA . ALA A 1 127 ? 8.987 -9.561 14.988 1.00 65.50 127 ALA A CA 1
ATOM 960 C C . ALA A 1 127 ? 9.761 -8.591 14.091 1.00 65.50 127 ALA A C 1
ATOM 962 O O . ALA A 1 127 ? 10.582 -8.987 13.274 1.00 65.50 127 ALA A O 1
ATOM 963 N N . VAL A 1 128 ? 9.465 -7.300 14.216 1.00 56.88 128 VAL A N 1
ATOM 964 C CA . VAL A 1 128 ? 10.255 -6.276 13.539 1.00 56.88 128 VAL A CA 1
ATOM 965 C C . VAL A 1 128 ? 11.605 -6.145 14.242 1.00 56.88 128 VAL A C 1
ATOM 967 O O . VAL A 1 128 ? 11.625 -5.921 15.457 1.00 56.88 128 VAL A O 1
ATOM 970 N N . PRO A 1 129 ? 12.731 -6.259 13.517 1.00 50.84 129 PRO A N 1
ATOM 971 C CA . PRO A 1 129 ? 14.019 -5.815 14.025 1.00 50.84 129 PRO A CA 1
ATOM 972 C C . PRO A 1 129 ? 13.876 -4.364 14.487 1.00 50.84 129 PRO A C 1
ATOM 974 O O . PRO A 1 129 ? 13.224 -3.549 13.829 1.00 50.84 129 PRO A O 1
ATOM 977 N N . THR A 1 130 ? 14.386 -4.054 15.676 1.00 45.59 130 THR A N 1
ATOM 978 C CA . THR A 1 130 ? 14.126 -2.778 16.342 1.00 45.59 130 THR A CA 1
ATOM 979 C C . THR A 1 130 ? 14.765 -1.630 15.561 1.00 45.59 130 THR A C 1
ATOM 981 O O . THR A 1 130 ? 15.927 -1.287 15.769 1.00 45.59 130 THR A O 1
ATOM 984 N N . PHE A 1 131 ? 14.002 -1.007 14.663 1.00 42.88 131 PHE A N 1
ATOM 985 C CA . PHE A 1 131 ? 14.435 0.188 13.953 1.00 42.88 131 PHE A CA 1
ATOM 986 C C . PHE A 1 131 ? 14.300 1.394 14.883 1.00 42.88 131 PHE A C 1
ATOM 988 O O . PHE A 1 131 ? 13.220 1.958 15.036 1.00 42.88 131 PHE A O 1
ATOM 995 N N . GLY A 1 132 ? 15.396 1.764 15.545 1.00 42.31 132 GLY A N 1
ATOM 996 C CA . GLY A 1 132 ? 15.472 3.005 16.308 1.00 42.31 132 GLY A CA 1
ATOM 997 C C . GLY A 1 132 ? 14.447 3.123 17.439 1.00 42.31 132 GLY A C 1
ATOM 998 O O . GLY A 1 132 ? 13.690 4.092 17.482 1.00 42.31 132 GLY A O 1
ATOM 999 N N . THR A 1 133 ? 14.517 2.255 18.455 1.00 37.62 133 THR A N 1
ATOM 1000 C CA . THR A 1 133 ? 14.345 2.783 19.818 1.00 37.62 133 THR A CA 1
ATOM 1001 C C . THR A 1 133 ? 15.518 3.717 20.092 1.00 37.62 133 THR A C 1
ATOM 1003 O O . THR A 1 133 ? 16.449 3.381 20.814 1.00 37.62 133 THR A O 1
ATOM 1006 N N . SER A 1 134 ? 15.455 4.922 19.527 1.00 37.50 134 SER A N 1
ATOM 1007 C CA . SER A 1 134 ? 15.855 6.076 20.304 1.00 37.50 134 SER A CA 1
ATOM 1008 C C . SER A 1 134 ? 14.898 6.071 21.487 1.00 37.50 134 SER A C 1
ATOM 1010 O O . SER A 1 134 ? 13.753 6.519 21.404 1.00 37.50 134 SER A O 1
ATOM 1012 N N . THR A 1 135 ? 15.354 5.503 22.601 1.00 35.09 135 THR A N 1
ATOM 1013 C CA . THR A 1 135 ? 15.001 6.077 23.891 1.00 35.09 135 THR A CA 1
ATOM 1014 C C . THR A 1 135 ? 15.069 7.590 23.706 1.00 35.09 135 THR A C 1
ATOM 1016 O O . THR A 1 135 ? 16.018 8.111 23.118 1.00 35.09 135 THR A O 1
ATOM 1019 N N . ILE A 1 136 ? 14.003 8.290 24.085 1.00 40.97 136 ILE A N 1
ATOM 1020 C CA . ILE A 1 136 ? 13.970 9.751 24.106 1.00 40.97 136 ILE A CA 1
ATOM 1021 C C . ILE A 1 136 ? 15.117 10.168 25.048 1.00 40.97 136 ILE A C 1
ATOM 1023 O O . ILE A 1 136 ? 14.917 10.204 26.256 1.00 40.97 136 ILE A O 1
ATOM 1027 N N . GLY A 1 137 ? 16.342 10.330 24.532 1.00 37.41 137 GLY A N 1
ATOM 1028 C CA . GLY A 1 137 ? 17.534 10.473 25.370 1.00 37.41 137 GLY A CA 1
ATOM 1029 C C . GLY A 1 137 ? 18.904 10.150 24.759 1.00 37.41 137 GLY A C 1
ATOM 1030 O O . GLY A 1 137 ? 19.849 10.819 25.157 1.00 37.41 137 GLY A O 1
ATOM 1031 N N . GLU A 1 138 ? 19.071 9.210 23.819 1.00 41.12 138 GLU A N 1
ATOM 1032 C CA . GLU A 1 138 ? 20.431 8.800 23.393 1.00 41.12 138 GLU A CA 1
ATOM 1033 C C . GLU A 1 138 ? 20.634 8.692 21.870 1.00 41.12 138 GLU A C 1
ATOM 1035 O O . GLU A 1 138 ? 19.701 8.462 21.101 1.00 41.12 138 GLU A O 1
ATOM 1040 N N . GLU A 1 139 ? 21.884 8.958 21.475 1.00 41.50 139 GLU A N 1
ATOM 1041 C CA . GLU A 1 139 ? 22.414 9.304 20.151 1.00 41.50 139 GLU A CA 1
ATOM 1042 C C . GLU A 1 139 ? 21.818 8.564 18.939 1.00 41.50 139 GLU A C 1
ATOM 1044 O O . GLU A 1 139 ? 21.642 7.346 18.919 1.00 41.50 139 GLU A O 1
ATOM 1049 N N . GLN A 1 140 ? 21.592 9.327 17.861 1.00 41.50 140 GLN A N 1
ATOM 1050 C CA . GLN A 1 140 ? 21.248 8.815 16.533 1.00 41.50 140 GLN A CA 1
ATOM 1051 C C . GLN A 1 140 ? 22.366 7.905 16.000 1.00 41.50 140 GLN A C 1
ATOM 1053 O O . GLN A 1 140 ? 23.389 8.374 15.506 1.00 41.50 140 GLN A O 1
ATOM 1058 N N . GLN A 1 141 ? 22.153 6.593 16.069 1.00 43.44 141 GLN A N 1
ATOM 1059 C CA . GLN A 1 141 ? 23.014 5.602 15.425 1.00 43.44 141 GLN A CA 1
ATOM 1060 C C . GLN A 1 141 ? 22.878 5.677 13.885 1.00 43.44 141 GLN A C 1
ATOM 1062 O O . GLN A 1 141 ? 21.777 5.911 13.374 1.00 43.44 141 GLN A O 1
ATOM 1067 N N . PRO A 1 142 ? 23.970 5.479 13.122 1.00 42.94 142 PRO A N 1
ATOM 1068 C CA . PRO A 1 142 ? 23.957 5.548 11.662 1.00 42.94 142 PRO A CA 1
ATOM 1069 C C . PRO A 1 142 ? 23.130 4.415 11.032 1.00 42.94 142 PRO A C 1
ATOM 1071 O O . PRO A 1 142 ? 23.100 3.294 11.530 1.00 42.94 142 PRO A O 1
ATOM 1074 N N . PHE A 1 143 ? 22.522 4.696 9.874 1.00 42.09 143 PHE A N 1
ATOM 1075 C CA . PHE A 1 143 ? 21.634 3.808 9.098 1.00 42.09 143 PHE A CA 1
ATOM 1076 C C . PHE A 1 143 ? 22.152 2.364 8.907 1.00 42.09 143 PHE A C 1
ATOM 1078 O O . PHE A 1 143 ? 21.366 1.421 8.891 1.00 42.09 143 PHE A O 1
ATOM 1085 N N . ALA A 1 144 ? 23.472 2.175 8.811 1.00 40.88 144 ALA A N 1
ATOM 1086 C CA . ALA A 1 144 ? 24.106 0.866 8.631 1.00 40.88 144 ALA A CA 1
ATOM 1087 C C . ALA A 1 144 ? 24.065 -0.044 9.878 1.00 40.88 144 ALA A C 1
ATOM 1089 O O . ALA A 1 144 ? 24.266 -1.246 9.749 1.00 40.88 144 ALA A O 1
ATOM 1090 N N . ALA A 1 145 ? 23.801 0.500 11.070 1.00 43.47 145 ALA A N 1
ATOM 1091 C CA . ALA A 1 145 ? 23.743 -0.262 12.320 1.00 43.47 145 ALA A CA 1
ATOM 1092 C C . ALA A 1 145 ? 22.365 -0.904 12.589 1.00 43.47 145 ALA A C 1
ATOM 1094 O O . ALA A 1 145 ? 22.190 -1.569 13.607 1.00 43.47 145 ALA A O 1
ATOM 1095 N N . VAL A 1 146 ? 21.381 -0.679 11.708 1.00 51.66 146 VAL A N 1
ATOM 1096 C CA . VAL A 1 146 ? 19.949 -0.896 11.998 1.00 51.66 146 VAL A CA 1
ATOM 1097 C C . VAL A 1 146 ? 19.286 -1.908 11.049 1.00 51.66 146 VAL A C 1
ATOM 1099 O O . VAL A 1 146 ? 18.121 -2.240 11.218 1.00 51.66 146 VAL A O 1
ATOM 1102 N N . VAL A 1 147 ? 20.016 -2.427 10.062 1.00 53.94 147 VAL A N 1
ATOM 1103 C CA . VAL A 1 147 ? 19.515 -3.427 9.107 1.00 53.94 147 VAL A CA 1
ATOM 1104 C C . VAL A 1 147 ? 20.255 -4.737 9.356 1.00 53.94 147 VAL A C 1
ATOM 1106 O O . VAL A 1 147 ? 21.480 -4.728 9.493 1.00 53.94 147 VAL A O 1
ATOM 1109 N N . SER A 1 148 ? 19.539 -5.865 9.413 1.00 61.88 148 SER A N 1
ATOM 1110 C CA . SER A 1 148 ? 20.162 -7.188 9.539 1.00 61.88 148 SER A CA 1
ATOM 1111 C C . SER A 1 148 ? 21.312 -7.354 8.527 1.00 61.88 148 SER A C 1
ATOM 1113 O O . SER A 1 148 ? 21.130 -7.027 7.351 1.00 61.88 148 SER A O 1
ATOM 1115 N N . PRO A 1 149 ? 22.483 -7.905 8.915 1.00 64.56 149 PRO A N 1
ATOM 1116 C CA . PRO A 1 149 ? 23.597 -8.145 7.992 1.00 64.56 149 PRO A CA 1
ATOM 1117 C C . PRO A 1 149 ? 23.190 -8.954 6.753 1.00 64.56 149 PRO A C 1
ATOM 1119 O O . PRO A 1 149 ? 23.739 -8.760 5.671 1.00 64.56 149 PRO A O 1
ATOM 1122 N N . VAL A 1 150 ? 22.186 -9.827 6.902 1.00 66.19 150 VAL A N 1
ATOM 1123 C CA . VAL A 1 150 ? 21.596 -10.604 5.804 1.00 66.19 150 VAL A CA 1
ATOM 1124 C C . VAL A 1 150 ? 20.819 -9.697 4.851 1.00 66.19 150 VAL A C 1
ATOM 1126 O O . VAL A 1 150 ? 21.024 -9.768 3.643 1.00 66.19 150 VAL A O 1
ATOM 1129 N N . ALA A 1 151 ? 19.981 -8.800 5.373 1.00 63.78 151 ALA A N 1
ATOM 1130 C CA . ALA A 1 151 ? 19.236 -7.843 4.559 1.00 63.78 151 ALA A CA 1
ATOM 1131 C C . ALA A 1 151 ? 20.162 -6.817 3.881 1.00 63.78 151 ALA A C 1
ATOM 1133 O O . ALA A 1 151 ? 19.934 -6.470 2.724 1.00 63.78 151 ALA A O 1
ATOM 1134 N N . LEU A 1 152 ? 21.250 -6.398 4.540 1.00 67.19 152 LEU A N 1
ATOM 1135 C CA . LEU A 1 152 ? 22.299 -5.582 3.918 1.00 67.19 152 LEU A CA 1
ATOM 1136 C C . LEU A 1 152 ? 23.005 -6.333 2.789 1.00 67.19 152 LEU A C 1
ATOM 1138 O O . LEU A 1 152 ? 23.159 -5.782 1.704 1.00 67.19 152 LEU A O 1
ATOM 1142 N N . GLY A 1 153 ? 23.402 -7.588 3.017 1.00 69.75 153 GLY A N 1
ATOM 1143 C CA . GLY A 1 153 ? 24.057 -8.411 2.001 1.00 69.75 153 GLY A CA 1
ATOM 1144 C C . GLY A 1 153 ? 23.168 -8.644 0.779 1.00 69.75 153 GLY A C 1
ATOM 1145 O O . GLY A 1 153 ? 23.610 -8.464 -0.353 1.00 69.75 153 GLY A O 1
ATOM 1146 N N . ILE A 1 154 ? 21.894 -8.967 1.003 1.00 70.25 154 ILE A N 1
ATOM 1147 C CA . ILE A 1 154 ? 20.908 -9.151 -0.066 1.00 70.25 154 ILE A CA 1
ATOM 1148 C C . ILE A 1 154 ? 20.645 -7.824 -0.788 1.00 70.25 154 ILE A C 1
ATOM 1150 O O . ILE A 1 154 ? 20.674 -7.782 -2.017 1.00 7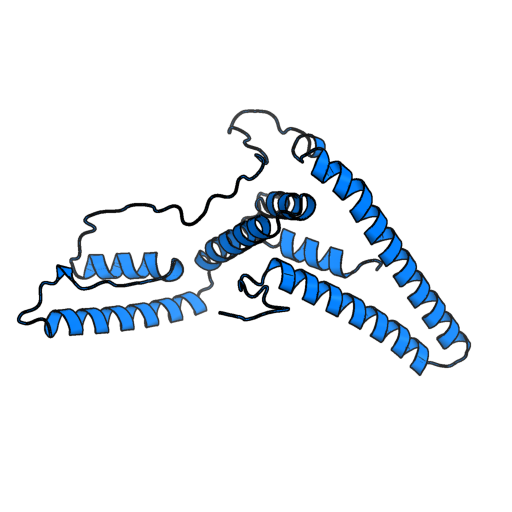0.25 154 ILE A O 1
ATOM 1154 N N . GLY A 1 155 ? 20.452 -6.727 -0.052 1.00 71.69 155 GLY A N 1
ATOM 1155 C CA . GLY A 1 155 ? 20.237 -5.397 -0.622 1.00 71.69 155 GLY A CA 1
ATOM 1156 C C . GLY A 1 155 ? 21.414 -4.914 -1.475 1.00 71.69 155 GLY A C 1
ATOM 1157 O O . GLY A 1 155 ? 21.200 -4.378 -2.560 1.00 71.69 155 GLY A O 1
ATOM 1158 N N . LEU A 1 156 ? 22.651 -5.170 -1.041 1.00 78.25 156 LEU A N 1
ATOM 1159 C CA . LEU A 1 156 ? 23.876 -4.813 -1.767 1.00 78.25 156 LEU A CA 1
ATOM 1160 C C . LEU A 1 156 ? 24.080 -5.603 -3.063 1.00 78.25 156 LEU A C 1
ATOM 1162 O O . LEU A 1 156 ? 24.847 -5.163 -3.914 1.00 78.25 156 LEU A O 1
ATOM 1166 N N . VAL A 1 157 ? 23.410 -6.742 -3.237 1.00 80.38 157 VAL A N 1
ATOM 1167 C CA . VAL A 1 157 ? 23.474 -7.527 -4.478 1.00 80.38 157 VAL A CA 1
ATOM 1168 C C . VAL A 1 157 ? 22.261 -7.245 -5.357 1.00 80.38 157 VAL A C 1
ATOM 1170 O O . VAL A 1 157 ? 22.412 -6.914 -6.532 1.00 80.38 157 VAL A O 1
ATOM 1173 N N . LEU A 1 158 ? 21.054 -7.335 -4.794 1.00 80.25 158 LEU A N 1
ATOM 1174 C CA . LEU A 1 158 ? 19.814 -7.200 -5.552 1.00 80.25 158 LEU A CA 1
ATOM 1175 C C . LEU A 1 158 ? 19.602 -5.784 -6.075 1.00 80.25 158 LEU A C 1
ATOM 1177 O O . LEU A 1 158 ? 19.193 -5.634 -7.222 1.00 80.25 158 LEU A O 1
ATOM 1181 N N . LEU A 1 159 ? 19.882 -4.748 -5.278 1.00 80.81 159 LEU A N 1
ATOM 1182 C CA . LEU A 1 159 ? 19.620 -3.373 -5.699 1.00 80.81 159 LEU A CA 1
ATOM 1183 C C . LEU A 1 159 ? 20.556 -2.940 -6.843 1.00 80.81 159 LEU A C 1
ATOM 1185 O O . LEU A 1 159 ? 20.044 -2.459 -7.855 1.00 80.81 159 LEU A O 1
ATOM 1189 N N . PRO A 1 160 ? 21.887 -3.164 -6.785 1.00 84.62 160 PRO A N 1
ATOM 1190 C CA . PRO A 1 160 ? 22.750 -2.884 -7.930 1.00 84.62 160 PRO A CA 1
ATOM 1191 C C . PRO A 1 160 ? 22.438 -3.755 -9.145 1.00 84.62 160 PRO A C 1
ATOM 1193 O O . PRO A 1 160 ? 22.453 -3.239 -10.258 1.00 84.62 160 PRO A O 1
ATOM 1196 N N . ALA A 1 161 ? 22.110 -5.041 -8.961 1.00 85.62 161 ALA A N 1
ATOM 1197 C CA . ALA A 1 161 ? 21.711 -5.905 -10.072 1.00 85.62 161 ALA A CA 1
ATOM 1198 C C . ALA A 1 161 ? 20.430 -5.397 -10.751 1.00 85.62 161 ALA A C 1
ATOM 1200 O O . ALA A 1 161 ? 20.374 -5.308 -11.975 1.00 85.62 161 ALA A O 1
ATOM 1201 N N . TYR A 1 162 ? 19.429 -4.998 -9.966 1.00 85.44 162 TYR A N 1
ATOM 1202 C CA . TYR A 1 162 ? 18.186 -4.422 -10.467 1.00 85.44 162 TYR A CA 1
ATOM 1203 C C . TYR A 1 162 ? 18.425 -3.126 -11.247 1.00 85.44 162 TYR A C 1
ATOM 1205 O O . TYR A 1 162 ? 17.935 -2.976 -12.365 1.00 85.44 162 TYR A O 1
ATOM 1213 N N . LEU A 1 163 ? 19.226 -2.211 -10.689 1.00 87.75 163 LEU A N 1
ATOM 1214 C CA . LEU A 1 163 ? 19.587 -0.955 -11.349 1.00 87.75 163 LEU A CA 1
ATOM 1215 C C . LEU A 1 163 ? 20.420 -1.184 -12.615 1.00 87.75 163 LEU A C 1
ATOM 1217 O O . LEU A 1 163 ? 20.235 -0.469 -13.595 1.00 87.75 163 LEU A O 1
ATOM 1221 N N . ALA A 1 164 ? 21.308 -2.180 -12.622 1.00 89.00 164 ALA A N 1
ATOM 1222 C CA . ALA A 1 164 ? 22.087 -2.542 -13.800 1.00 89.00 164 ALA A CA 1
ATOM 1223 C C . ALA A 1 164 ? 21.186 -3.096 -14.911 1.00 89.00 164 ALA A C 1
ATOM 1225 O O . ALA A 1 164 ? 21.278 -2.641 -16.047 1.00 89.00 164 ALA A O 1
ATOM 1226 N N . ILE A 1 165 ? 20.276 -4.019 -14.583 1.00 90.19 165 ILE A N 1
ATOM 1227 C CA . ILE A 1 165 ? 19.312 -4.577 -15.541 1.00 90.19 165 ILE A CA 1
ATOM 1228 C C . ILE A 1 165 ? 18.404 -3.471 -16.090 1.00 90.19 165 ILE A C 1
ATOM 1230 O O . ILE A 1 165 ? 18.275 -3.341 -17.303 1.00 90.19 165 ILE A O 1
ATOM 1234 N N . GLY A 1 166 ? 17.826 -2.633 -15.223 1.00 88.50 166 GLY A N 1
ATOM 1235 C CA . GLY A 1 166 ? 16.981 -1.513 -15.647 1.00 88.50 166 GLY A CA 1
ATOM 1236 C C . GLY A 1 166 ? 17.742 -0.435 -16.425 1.00 88.50 166 GLY A C 1
ATOM 1237 O O . GLY A 1 166 ? 17.180 0.202 -17.313 1.00 88.50 166 GLY A O 1
ATOM 1238 N N . GLY A 1 167 ? 19.031 -0.249 -16.133 1.00 90.00 167 GLY A N 1
ATOM 1239 C CA . GLY A 1 167 ? 19.932 0.616 -16.890 1.00 90.00 167 GLY A CA 1
ATOM 1240 C C . GLY A 1 167 ? 20.200 0.096 -18.298 1.00 90.00 167 GLY A C 1
ATOM 1241 O O . GLY A 1 167 ? 20.049 0.846 -19.258 1.00 90.00 167 GLY A O 1
ATOM 1242 N N . LEU A 1 168 ? 20.544 -1.187 -18.428 1.00 92.44 168 LEU A N 1
ATOM 1243 C CA . LEU A 1 168 ? 20.762 -1.838 -19.722 1.00 92.44 168 LEU A CA 1
ATOM 1244 C C . LEU A 1 168 ? 19.492 -1.836 -20.573 1.00 92.44 168 LEU A C 1
ATOM 1246 O O . LEU A 1 168 ? 19.551 -1.553 -21.765 1.00 92.44 168 LEU A O 1
ATOM 1250 N N . ASP A 1 169 ? 18.345 -2.096 -19.956 1.00 92.12 169 ASP A N 1
ATOM 1251 C CA . ASP A 1 169 ? 17.054 -2.078 -20.634 1.00 92.12 169 ASP A CA 1
ATOM 1252 C C . ASP A 1 169 ? 16.667 -0.671 -21.124 1.00 92.12 169 ASP A C 1
ATOM 1254 O O . ASP A 1 169 ? 16.173 -0.495 -22.239 1.00 92.12 169 ASP A O 1
ATOM 1258 N N . TRP A 1 170 ? 16.960 0.357 -20.322 1.00 92.88 170 TRP A N 1
ATOM 1259 C CA . TRP A 1 170 ? 16.779 1.751 -20.723 1.00 92.88 170 TRP A CA 1
ATOM 1260 C C . TRP A 1 170 ? 17.702 2.149 -21.882 1.00 92.88 170 TRP A C 1
ATOM 1262 O O . TRP A 1 170 ? 17.244 2.821 -22.806 1.00 92.88 170 TRP A O 1
ATOM 1272 N N . ILE A 1 171 ? 18.969 1.717 -21.863 1.00 94.50 171 ILE A N 1
ATOM 1273 C CA . ILE A 1 171 ? 19.916 1.943 -22.968 1.00 94.50 171 ILE A CA 1
ATOM 1274 C C . ILE A 1 171 ? 19.426 1.243 -24.238 1.00 94.50 171 ILE A C 1
ATOM 1276 O O . ILE A 1 171 ? 19.332 1.890 -25.274 1.00 94.50 171 ILE A O 1
ATOM 1280 N N . GLY A 1 172 ? 19.014 -0.024 -24.151 1.00 93.25 172 GLY A N 1
ATOM 1281 C CA . GLY A 1 172 ? 18.484 -0.760 -25.302 1.00 93.25 172 GLY A CA 1
ATOM 1282 C C . GLY A 1 172 ? 17.251 -0.095 -25.922 1.00 93.25 172 GLY A C 1
ATOM 1283 O O . GLY A 1 172 ? 17.116 -0.057 -27.143 1.00 93.25 172 GLY A O 1
ATOM 1284 N N . MET A 1 173 ? 16.378 0.501 -25.102 1.00 94.69 173 MET A N 1
ATOM 1285 C CA . MET A 1 173 ? 15.262 1.309 -25.605 1.00 94.69 173 MET A CA 1
ATOM 1286 C C . MET A 1 173 ? 15.743 2.566 -26.341 1.00 94.69 173 MET A C 1
ATOM 1288 O O . MET A 1 173 ? 15.190 2.891 -27.393 1.00 94.69 173 MET A O 1
ATOM 1292 N N . LEU A 1 174 ? 16.750 3.275 -25.817 1.00 94.75 174 LEU A N 1
ATOM 1293 C CA . LEU A 1 174 ? 17.303 4.464 -26.471 1.00 94.75 174 LEU A CA 1
ATOM 1294 C C . LEU A 1 174 ? 17.966 4.125 -27.805 1.00 94.75 174 LEU A C 1
ATOM 1296 O O . LEU A 1 174 ? 17.714 4.830 -28.783 1.00 94.75 174 LEU A O 1
ATOM 1300 N N . ASP A 1 175 ? 18.760 3.057 -27.850 1.00 95.88 175 ASP A N 1
ATOM 1301 C CA . ASP A 1 175 ? 19.440 2.604 -29.063 1.00 95.88 175 ASP A CA 1
ATOM 1302 C C . ASP A 1 175 ? 18.409 2.224 -30.131 1.00 95.88 175 ASP A C 1
ATOM 1304 O O . ASP A 1 175 ? 18.387 2.835 -31.199 1.00 95.88 175 ASP A O 1
ATOM 1308 N N . GLY A 1 176 ? 17.445 1.354 -29.803 1.00 93.88 176 GLY A N 1
ATOM 1309 C CA . GLY A 1 176 ? 16.395 0.953 -30.747 1.00 93.88 176 GLY A CA 1
ATOM 1310 C C . GLY A 1 176 ? 15.480 2.105 -31.182 1.00 93.88 176 GLY A C 1
ATOM 1311 O O . GLY A 1 176 ? 14.997 2.140 -32.311 1.00 93.88 176 GLY A O 1
ATOM 1312 N N . THR A 1 177 ? 15.234 3.093 -30.315 1.00 95.00 177 THR A N 1
ATOM 1313 C CA . THR A 1 177 ? 14.479 4.301 -30.697 1.00 95.00 177 THR A CA 1
ATOM 1314 C C . THR A 1 177 ? 15.298 5.191 -31.632 1.00 95.00 177 THR A C 1
ATOM 1316 O O . THR A 1 177 ? 14.753 5.757 -32.577 1.00 95.00 177 THR A O 1
ATOM 1319 N N . THR A 1 178 ? 16.600 5.326 -31.381 1.00 96.25 178 THR A N 1
ATOM 1320 C CA . THR A 1 178 ? 17.496 6.163 -32.185 1.00 96.25 178 THR A CA 1
ATOM 1321 C C . THR A 1 178 ? 17.705 5.568 -33.573 1.00 96.25 178 THR A C 1
ATOM 1323 O O . THR A 1 178 ? 17.596 6.304 -34.552 1.00 96.25 178 THR A O 1
ATOM 1326 N N . GLU A 1 179 ? 17.929 4.257 -33.669 1.00 96.50 179 GLU A N 1
ATOM 1327 C CA . GLU A 1 179 ? 18.031 3.526 -34.939 1.00 96.50 179 GLU A CA 1
ATOM 1328 C C . GLU A 1 179 ? 16.747 3.682 -35.765 1.00 96.50 179 GLU A C 1
ATOM 1330 O O . GLU A 1 179 ? 16.791 4.159 -36.897 1.00 96.50 179 GLU A O 1
ATOM 1335 N N . ALA A 1 180 ? 15.579 3.436 -35.160 1.00 94.69 180 ALA A N 1
ATOM 1336 C CA . ALA A 1 180 ? 14.293 3.592 -35.837 1.00 94.69 180 ALA A CA 1
ATOM 1337 C C . ALA A 1 180 ? 14.047 5.022 -36.359 1.00 94.69 180 ALA A C 1
ATOM 1339 O O . ALA A 1 180 ? 13.467 5.212 -37.429 1.00 94.69 180 ALA A O 1
ATOM 1340 N N . LEU A 1 181 ? 14.492 6.049 -35.625 1.00 95.06 181 LEU A N 1
ATOM 1341 C CA . LEU A 1 181 ? 14.402 7.441 -36.078 1.00 95.06 181 LEU A CA 1
ATOM 1342 C C . LEU A 1 181 ? 15.373 7.749 -37.224 1.00 95.06 181 LEU A C 1
ATOM 1344 O O . LEU A 1 181 ? 15.005 8.497 -38.131 1.00 95.06 181 LEU A O 1
ATOM 1348 N N . GLN A 1 182 ? 16.586 7.190 -37.196 1.00 95.94 182 GLN A N 1
ATOM 1349 C CA . GLN A 1 182 ? 17.570 7.342 -38.273 1.00 95.94 182 GLN A CA 1
ATOM 1350 C C . GLN A 1 182 ? 17.097 6.678 -39.570 1.00 95.94 182 GLN A C 1
ATOM 1352 O O . GLN A 1 182 ? 17.262 7.257 -40.643 1.00 95.94 182 GLN A O 1
ATOM 1357 N N . ASP A 1 183 ? 16.413 5.541 -39.459 1.00 95.44 183 ASP A N 1
ATOM 1358 C CA . ASP A 1 183 ? 15.824 4.813 -40.586 1.00 95.44 183 ASP A CA 1
ATOM 1359 C C . ASP A 1 183 ? 14.503 5.433 -41.089 1.00 95.44 183 ASP A C 1
ATOM 1361 O O . ASP A 1 183 ? 13.886 4.945 -42.038 1.00 95.44 183 ASP A O 1
ATOM 1365 N N . GLY A 1 184 ? 14.043 6.527 -40.468 1.00 94.94 184 GLY A N 1
ATOM 1366 C CA . GLY A 1 184 ? 12.788 7.201 -40.809 1.00 94.94 184 GLY A CA 1
ATOM 1367 C C . GLY A 1 184 ? 11.529 6.439 -40.377 1.00 94.94 184 GLY A C 1
ATOM 1368 O O . GLY A 1 184 ? 10.413 6.846 -40.710 1.00 94.94 184 GLY A O 1
ATOM 1369 N N . ASN A 1 185 ? 11.677 5.360 -39.606 1.00 94.56 185 ASN A N 1
ATOM 1370 C CA . ASN A 1 185 ? 10.583 4.549 -39.092 1.00 94.56 185 ASN A CA 1
ATOM 1371 C C . ASN A 1 185 ? 10.054 5.095 -37.755 1.00 94.56 185 ASN A C 1
ATOM 1373 O O . ASN A 1 185 ? 10.245 4.530 -36.676 1.00 94.56 185 ASN A O 1
ATOM 1377 N N . GLY A 1 186 ? 9.326 6.212 -37.825 1.00 93.25 186 GLY A N 1
ATOM 1378 C CA . GLY A 1 186 ? 8.741 6.843 -36.636 1.00 93.25 186 GLY A CA 1
ATOM 1379 C C . GLY A 1 186 ? 7.759 5.948 -35.865 1.00 93.25 186 GLY A C 1
ATOM 1380 O O . GLY A 1 186 ? 7.605 6.113 -34.656 1.00 93.25 186 GLY A O 1
ATOM 1381 N N . LEU A 1 187 ? 7.113 4.982 -36.530 1.00 95.00 187 LEU A N 1
ATOM 1382 C CA . LEU A 1 187 ? 6.184 4.056 -35.876 1.00 95.00 187 LEU A CA 1
ATOM 1383 C C . LEU A 1 187 ? 6.922 3.079 -34.957 1.00 95.00 187 LEU A C 1
ATOM 1385 O O . LEU A 1 187 ? 6.472 2.832 -33.840 1.00 95.00 187 LEU A O 1
ATOM 1389 N N . GLU A 1 188 ? 8.066 2.565 -35.398 1.00 93.88 188 GLU A N 1
ATOM 1390 C CA . GLU A 1 188 ? 8.920 1.689 -34.596 1.00 93.88 188 GLU A CA 1
ATOM 1391 C C . GLU A 1 188 ? 9.540 2.432 -33.408 1.00 93.88 188 GLU A C 1
ATOM 1393 O O . GLU A 1 188 ? 9.515 1.925 -32.287 1.00 93.88 188 GLU A O 1
ATOM 1398 N N . ALA A 1 189 ? 9.961 3.686 -33.601 1.00 93.94 189 ALA A N 1
ATOM 1399 C CA . ALA A 1 189 ? 10.428 4.539 -32.508 1.00 93.94 189 ALA A CA 1
ATOM 1400 C C . ALA A 1 189 ? 9.350 4.726 -31.419 1.00 93.94 189 ALA A C 1
ATOM 1402 O O . ALA A 1 189 ? 9.619 4.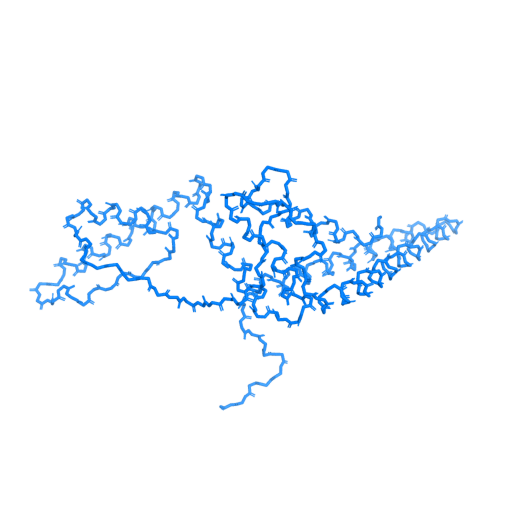581 -30.225 1.00 93.94 189 ALA A O 1
ATOM 1403 N N . VAL A 1 190 ? 8.101 4.993 -31.821 1.00 95.56 190 VAL A N 1
ATOM 1404 C CA . VAL A 1 190 ? 6.968 5.099 -30.885 1.00 95.56 190 VAL A CA 1
ATOM 1405 C C . VAL A 1 190 ? 6.672 3.758 -30.212 1.00 95.56 190 VAL A C 1
ATOM 1407 O O . VAL A 1 190 ? 6.397 3.727 -29.008 1.00 95.56 190 VAL A O 1
ATOM 1410 N N . ALA A 1 191 ? 6.737 2.649 -30.952 1.00 94.69 191 ALA A N 1
ATOM 1411 C CA . ALA A 1 191 ? 6.522 1.314 -30.406 1.00 94.69 191 ALA A CA 1
ATOM 1412 C C . ALA A 1 191 ? 7.570 0.960 -29.338 1.00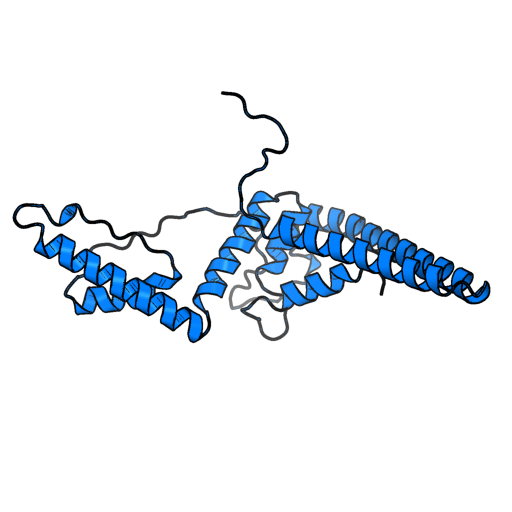 94.69 191 ALA A C 1
ATOM 1414 O O . ALA A 1 191 ? 7.189 0.501 -28.262 1.00 94.69 191 ALA A O 1
ATOM 1415 N N . ASN A 1 192 ? 8.852 1.252 -29.577 1.00 92.94 192 ASN A N 1
ATOM 1416 C CA . ASN A 1 192 ? 9.948 0.992 -28.638 1.00 92.94 192 ASN A CA 1
ATOM 1417 C C . ASN A 1 192 ? 9.748 1.721 -27.303 1.00 92.94 192 ASN A C 1
ATOM 1419 O O . ASN A 1 192 ? 9.798 1.102 -26.235 1.00 92.94 192 ASN A O 1
ATOM 1423 N N . VAL A 1 193 ? 9.417 3.014 -27.351 1.00 93.81 193 VAL A N 1
ATOM 1424 C CA . VAL A 1 193 ? 9.106 3.797 -26.144 1.00 93.81 193 VAL A CA 1
ATOM 1425 C C . VAL A 1 193 ? 7.851 3.266 -25.445 1.00 93.81 193 VAL A C 1
ATOM 1427 O O . VAL A 1 193 ? 7.828 3.127 -24.221 1.00 93.81 193 VAL A O 1
ATOM 1430 N N . THR A 1 194 ? 6.804 2.942 -26.206 1.00 93.19 194 THR A N 1
ATOM 1431 C CA . THR A 1 194 ? 5.529 2.468 -25.649 1.00 93.19 194 THR A CA 1
ATOM 1432 C C . THR A 1 194 ? 5.688 1.123 -24.944 1.00 93.19 194 THR A C 1
ATOM 1434 O O . THR A 1 194 ? 5.198 0.959 -23.827 1.00 93.19 194 THR A O 1
ATOM 1437 N N . LEU A 1 195 ? 6.397 0.171 -25.553 1.00 93.69 195 LEU A N 1
ATOM 1438 C CA . LEU A 1 195 ? 6.650 -1.149 -24.975 1.00 93.69 195 LEU A CA 1
ATOM 1439 C C . LEU A 1 195 ? 7.521 -1.065 -23.721 1.00 93.69 195 LEU A C 1
ATOM 1441 O O . LEU A 1 195 ? 7.219 -1.735 -22.731 1.00 93.69 195 LEU A O 1
ATOM 1445 N N . TYR A 1 196 ? 8.540 -0.200 -23.729 1.00 93.00 196 TYR A N 1
ATOM 1446 C CA . TYR A 1 196 ? 9.337 0.095 -22.541 1.00 93.00 196 TYR A CA 1
ATOM 1447 C C . TYR A 1 196 ? 8.448 0.591 -21.395 1.00 93.00 196 TYR A C 1
ATOM 1449 O O . TYR A 1 196 ? 8.424 -0.006 -20.318 1.00 93.00 196 TYR A O 1
ATOM 1457 N N . LEU A 1 197 ? 7.641 1.630 -21.637 1.00 91.44 197 LEU A N 1
ATOM 1458 C CA . LEU A 1 197 ? 6.737 2.168 -20.618 1.00 91.44 197 LEU A CA 1
ATOM 1459 C C . LEU A 1 197 ? 5.745 1.113 -20.125 1.00 91.44 197 LEU A C 1
ATOM 1461 O O . LEU A 1 197 ? 5.547 0.976 -18.921 1.00 91.44 197 LEU A O 1
ATOM 1465 N N . PHE A 1 198 ? 5.154 0.340 -21.034 1.00 91.81 198 PHE A N 1
ATOM 1466 C CA . PHE A 1 198 ? 4.185 -0.695 -20.692 1.00 91.81 198 PHE A CA 1
ATOM 1467 C C . PHE A 1 198 ? 4.785 -1.774 -19.782 1.00 91.81 198 PHE A C 1
ATOM 1469 O O . PHE A 1 198 ? 4.184 -2.111 -18.761 1.00 91.81 198 PHE A O 1
ATOM 1476 N N . ARG A 1 199 ? 5.995 -2.263 -20.087 1.00 90.75 199 ARG A N 1
ATOM 1477 C CA . ARG A 1 199 ? 6.704 -3.242 -19.248 1.00 90.75 199 ARG A CA 1
ATOM 1478 C C . ARG A 1 199 ? 6.959 -2.704 -17.840 1.00 90.75 199 ARG A C 1
ATOM 1480 O O . ARG A 1 199 ? 6.698 -3.408 -16.866 1.00 90.75 199 ARG A O 1
ATOM 1487 N N . HIS A 1 200 ? 7.411 -1.459 -17.723 1.00 89.38 200 HIS A N 1
ATOM 1488 C CA . HIS A 1 200 ? 7.685 -0.839 -16.425 1.00 89.38 200 HIS A CA 1
ATOM 1489 C C . HIS A 1 200 ? 6.409 -0.518 -15.631 1.00 89.38 200 HIS A C 1
ATOM 1491 O O . HIS A 1 200 ? 6.385 -0.687 -14.412 1.00 89.38 200 HIS A O 1
ATOM 1497 N N . VAL A 1 201 ? 5.315 -0.141 -16.300 1.00 87.00 201 VAL A N 1
ATOM 1498 C CA . VAL A 1 201 ? 3.999 0.027 -15.660 1.00 87.00 201 VAL A CA 1
ATOM 1499 C C . VAL A 1 201 ? 3.467 -1.310 -15.147 1.00 87.00 201 VAL A C 1
ATOM 1501 O O . VAL A 1 201 ? 2.999 -1.374 -14.013 1.00 87.00 201 VAL A O 1
ATOM 1504 N N . ILE A 1 202 ? 3.568 -2.391 -15.929 1.00 86.81 202 ILE A N 1
ATOM 1505 C CA . ILE A 1 202 ? 3.186 -3.735 -15.470 1.00 86.81 202 ILE A CA 1
ATOM 1506 C C . ILE A 1 202 ? 4.022 -4.147 -14.263 1.00 86.81 202 ILE A C 1
ATOM 1508 O O . ILE A 1 202 ? 3.464 -4.662 -13.294 1.00 86.81 202 ILE A O 1
ATOM 1512 N N . LEU A 1 203 ? 5.336 -3.918 -14.303 1.00 85.69 203 LEU A N 1
ATOM 1513 C CA . LEU A 1 203 ? 6.228 -4.246 -13.196 1.00 85.69 203 LEU A CA 1
ATOM 1514 C C . LEU A 1 203 ? 5.830 -3.485 -11.926 1.00 85.69 203 LEU A C 1
ATOM 1516 O O . LEU A 1 203 ? 5.652 -4.104 -10.879 1.00 85.69 203 LEU A O 1
ATOM 1520 N N . TYR A 1 204 ? 5.598 -2.174 -12.035 1.00 82.19 204 TYR A N 1
ATOM 1521 C CA . TYR A 1 204 ? 5.112 -1.350 -10.930 1.00 82.19 204 TYR A CA 1
ATOM 1522 C C . TYR A 1 204 ? 3.779 -1.863 -10.373 1.00 82.19 204 TYR A C 1
ATOM 1524 O O . TYR A 1 204 ? 3.668 -2.094 -9.172 1.00 82.19 204 TYR A O 1
ATOM 1532 N N . LEU A 1 205 ? 2.778 -2.089 -11.231 1.00 79.56 205 LEU A N 1
ATOM 1533 C CA . LEU A 1 205 ? 1.464 -2.574 -10.802 1.00 79.56 205 LEU A CA 1
ATOM 1534 C C . LEU A 1 205 ? 1.551 -3.961 -10.161 1.00 79.56 205 LEU A C 1
ATOM 1536 O O . LEU A 1 205 ? 0.848 -4.224 -9.191 1.00 79.56 205 LEU A O 1
ATOM 1540 N N . SER A 1 206 ? 2.427 -4.830 -10.667 1.00 79.19 206 SER A N 1
ATOM 1541 C CA . SER A 1 206 ? 2.651 -6.167 -10.114 1.00 79.19 206 SER A CA 1
ATOM 1542 C C . SER A 1 206 ? 3.307 -6.096 -8.739 1.00 79.19 206 SER A C 1
ATOM 1544 O O . SER A 1 206 ? 2.861 -6.786 -7.829 1.00 79.19 206 SER A O 1
ATOM 1546 N N . LEU A 1 207 ? 4.310 -5.231 -8.554 1.00 75.00 207 LEU A N 1
ATOM 1547 C CA . LEU A 1 207 ? 4.955 -5.003 -7.258 1.00 75.00 207 LEU A CA 1
ATOM 1548 C C . LEU A 1 207 ? 3.990 -4.363 -6.256 1.00 75.00 207 LEU A C 1
ATOM 1550 O O . LEU A 1 207 ? 3.871 -4.837 -5.128 1.00 75.00 207 LEU A O 1
ATOM 1554 N N . ALA A 1 208 ? 3.252 -3.333 -6.674 1.00 70.56 208 ALA A N 1
ATOM 1555 C CA . ALA A 1 208 ? 2.244 -2.684 -5.846 1.00 70.56 208 ALA A CA 1
ATOM 1556 C C . ALA A 1 208 ? 1.158 -3.681 -5.424 1.00 70.56 208 ALA A C 1
ATOM 1558 O O . ALA A 1 208 ? 0.858 -3.798 -4.240 1.00 70.56 208 ALA A O 1
ATOM 1559 N N . LYS A 1 209 ? 0.625 -4.467 -6.365 1.00 71.12 209 LYS A N 1
ATOM 1560 C CA . LYS A 1 209 ? -0.365 -5.510 -6.082 1.00 71.12 209 LYS A CA 1
ATOM 1561 C C . LYS A 1 209 ? 0.203 -6.601 -5.172 1.00 71.12 209 LYS A C 1
ATOM 1563 O O . LYS A 1 209 ? -0.434 -6.953 -4.192 1.00 71.12 209 LYS A O 1
ATOM 1568 N N . PHE A 1 210 ? 1.418 -7.081 -5.420 1.00 68.81 210 PHE A N 1
ATOM 1569 C CA . PHE A 1 210 ? 2.058 -8.119 -4.605 1.00 68.81 210 PHE A CA 1
ATOM 1570 C C . PHE A 1 210 ? 2.269 -7.704 -3.139 1.00 68.81 210 PHE A C 1
ATOM 1572 O O . PHE A 1 210 ? 2.154 -8.539 -2.233 1.00 68.81 210 PHE A O 1
ATOM 1579 N N . VAL A 1 211 ? 2.580 -6.424 -2.915 1.00 63.19 211 VAL A N 1
ATOM 1580 C CA . VAL A 1 211 ? 2.807 -5.845 -1.583 1.00 63.19 211 VAL A CA 1
ATOM 1581 C C . VAL A 1 211 ? 1.490 -5.467 -0.890 1.00 63.19 211 VAL A C 1
ATOM 1583 O O . VAL A 1 211 ? 1.399 -5.576 0.331 1.00 63.19 211 VAL A O 1
ATOM 1586 N N . VAL A 1 212 ? 0.468 -5.042 -1.642 1.00 57.34 212 VAL A N 1
ATOM 1587 C CA . VAL A 1 212 ? -0.801 -4.515 -1.099 1.00 57.34 212 VAL A CA 1
ATOM 1588 C C . VAL A 1 212 ? -1.900 -5.577 -0.982 1.00 57.34 212 VAL A C 1
ATOM 1590 O O . VAL A 1 212 ? -2.759 -5.471 -0.105 1.00 57.34 212 VAL A O 1
ATOM 1593 N N . GLU A 1 213 ? -1.911 -6.603 -1.832 1.00 57.97 213 GLU A N 1
ATOM 1594 C CA . GLU A 1 213 ? -2.983 -7.597 -1.850 1.00 57.97 213 GLU A CA 1
ATOM 1595 C C . GLU A 1 213 ? -2.800 -8.604 -0.701 1.00 57.97 213 GLU A C 1
ATOM 1597 O O . GLU A 1 213 ? -1.933 -9.478 -0.701 1.00 57.97 213 GLU A O 1
ATOM 1602 N N . TRP A 1 214 ? -3.631 -8.415 0.326 1.00 50.31 214 TRP A N 1
ATOM 1603 C CA . TRP A 1 214 ? -3.731 -9.246 1.527 1.00 50.31 214 TRP A CA 1
ATOM 1604 C C . TRP A 1 214 ? -4.546 -10.531 1.303 1.00 50.31 214 TRP A C 1
ATOM 1606 O O . TRP A 1 214 ? -4.654 -11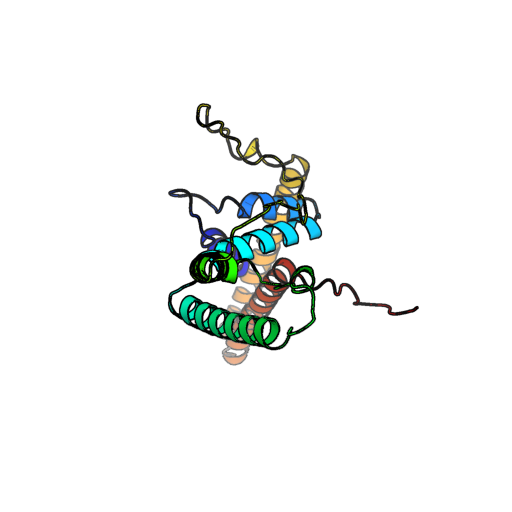.347 2.216 1.00 50.31 214 TRP A O 1
ATOM 1616 N N . ASP A 1 215 ? -5.139 -10.734 0.122 1.00 43.03 215 ASP A N 1
ATOM 1617 C CA . ASP A 1 215 ? -5.969 -11.916 -0.089 1.00 43.03 215 ASP A CA 1
ATOM 1618 C C . ASP A 1 215 ? -5.088 -13.171 -0.054 1.00 43.03 215 ASP A C 1
ATOM 1620 O O . ASP A 1 215 ? -4.144 -13.324 -0.832 1.00 43.03 215 ASP A O 1
ATOM 1624 N N . GLY A 1 216 ? -5.372 -14.059 0.899 1.00 43.31 216 GLY A N 1
ATOM 1625 C CA . GLY A 1 216 ? -4.630 -15.293 1.177 1.00 43.31 216 GLY A CA 1
ATOM 1626 C C . GLY A 1 216 ? -4.765 -16.351 0.079 1.00 43.31 216 GLY A C 1
ATOM 1627 O O . GLY A 1 216 ? -4.601 -17.537 0.342 1.00 43.31 216 GLY A O 1
ATOM 1628 N N . GLY A 1 217 ? -5.078 -15.942 -1.147 1.00 39.38 217 GLY A N 1
ATOM 1629 C CA . GLY A 1 217 ? -5.219 -16.787 -2.316 1.00 39.38 217 GLY A CA 1
ATOM 1630 C C . GLY A 1 217 ? -3.883 -17.066 -2.990 1.00 39.38 217 GLY A C 1
ATOM 1631 O O . GLY A 1 217 ? -3.743 -16.853 -4.190 1.00 39.38 217 GLY A O 1
ATOM 1632 N N . SER A 1 218 ? -2.910 -17.616 -2.266 1.00 39.62 218 SER A N 1
ATOM 1633 C CA . SER A 1 218 ? -1.904 -18.468 -2.906 1.00 39.62 218 SER A CA 1
ATOM 1634 C C . SER A 1 218 ? -2.535 -19.823 -3.254 1.00 39.62 218 SER A C 1
ATOM 1636 O O . SER A 1 218 ? -2.071 -20.854 -2.793 1.00 39.62 218 SER A O 1
ATOM 1638 N N . ASN A 1 219 ? -3.591 -19.813 -4.069 1.00 36.72 219 ASN A N 1
ATOM 1639 C CA . ASN A 1 219 ? -4.094 -20.986 -4.781 1.00 36.72 219 ASN A CA 1
ATOM 1640 C C . ASN A 1 219 ? -3.857 -20.742 -6.270 1.00 36.72 219 ASN A C 1
ATOM 1642 O O . ASN A 1 219 ? -4.787 -20.529 -7.042 1.00 36.72 219 ASN A O 1
ATOM 1646 N N . VAL A 1 220 ? -2.583 -20.719 -6.665 1.00 41.38 220 VAL A N 1
ATOM 1647 C CA . VAL A 1 220 ? -2.224 -20.775 -8.089 1.00 41.38 220 VAL A CA 1
ATOM 1648 C C . VAL A 1 220 ? -2.218 -22.227 -8.584 1.00 41.38 220 VAL A C 1
ATOM 1650 O O . VAL A 1 220 ? -2.410 -22.439 -9.773 1.00 41.38 220 VAL A O 1
ATOM 1653 N N . PHE A 1 221 ? -2.144 -23.232 -7.697 1.00 39.66 221 PHE A N 1
ATOM 1654 C CA . PHE A 1 221 ? -2.422 -24.633 -8.037 1.00 39.66 221 PHE A CA 1
ATOM 1655 C C . PHE A 1 221 ? -2.996 -25.408 -6.842 1.00 39.66 221 PHE A C 1
ATOM 1657 O O . PHE A 1 221 ? -2.362 -25.459 -5.794 1.00 39.66 221 PHE A O 1
ATOM 1664 N N . GLY A 1 222 ? -4.148 -26.055 -7.044 1.00 29.27 222 GLY A N 1
ATOM 1665 C CA . GLY A 1 222 ? -4.612 -27.180 -6.226 1.00 29.27 222 GLY A CA 1
ATOM 1666 C C . GLY A 1 222 ? -5.623 -26.836 -5.138 1.00 29.27 222 GLY A C 1
ATOM 1667 O O . GLY A 1 222 ? -5.262 -26.628 -3.987 1.00 29.27 222 GLY A O 1
ATOM 1668 N N . GLY A 1 223 ? -6.905 -26.858 -5.501 1.00 36.16 223 GLY A N 1
ATOM 1669 C CA . GLY A 1 223 ? -7.872 -27.461 -4.594 1.00 36.16 223 GLY A CA 1
ATOM 1670 C C . GLY A 1 223 ? -7.664 -28.972 -4.610 1.00 36.16 223 GLY A C 1
ATOM 1671 O O . GLY A 1 223 ? -7.393 -29.516 -5.675 1.00 36.16 223 GLY A O 1
ATOM 1672 N N . GLU A 1 224 ? -7.763 -29.597 -3.445 1.00 36.72 224 GLU A N 1
ATOM 1673 C CA . GLU A 1 224 ? -8.382 -30.907 -3.238 1.00 36.72 224 GLU A CA 1
ATOM 1674 C C . GLU A 1 224 ? -8.493 -31.145 -1.721 1.00 36.72 224 GLU A C 1
ATOM 1676 O O . GLU A 1 224 ? -7.499 -31.054 -1.001 1.00 36.72 224 GLU A O 1
ATOM 1681 N N . ASP A 1 225 ? -9.750 -31.355 -1.317 1.00 37.59 225 ASP A N 1
ATOM 1682 C CA . ASP A 1 225 ? -10.322 -31.993 -0.119 1.00 37.59 225 ASP A CA 1
ATOM 1683 C C . ASP A 1 225 ? -9.895 -31.576 1.304 1.00 37.59 225 ASP A C 1
ATOM 1685 O O . ASP A 1 225 ? -8.819 -31.978 1.803 1.00 37.59 225 ASP A O 1
#

Foldseek 3Di:
DQLVLVVVVQVVQQPQPDDDVPDGDPLVVLLLQCVLVVVLVLSLVSVVVSVLVVCLVDDPVVLVVLLVVLVVLVVVVVVVVVVPPPPDPVPDDDDDGPNNPPVNVVVCVVVVDDDPDDDDDDPDDRPRQDQDPPPVDDDDDDPVVRHPPSSVVSCVPVVVVSSVVSVVLVVVLVVQLVVCVVVVNNVSNVVSVVVNVVVSVVVSVVVCCSSHPPPPPPPPDDDDD

Radius of gyration: 25.49 Å; chains: 1; bounding box: 64×48×72 Å

Organism: NCBI:txid210454

Secondary structure (DSSP, 8-state):
--SHHHHHHHHHHHTSSSPPTTS--TTHHHHHHHHHTT-HHHHHHHHHHHHHHHHTT--HHHHHHHHHHHHHHHHHHHHHHHH-TTS-GGG------HHHHHHHHHHHHHTT----------S------------TTS----GGGSS-HHHHHHHHHHHHHHHHHHHHHHHHHHHHHHHHHHTT-HHHHHHHHHHHHHHHHHHHHHHHHHHH-------SS----

Sequence (225 aa):
LPSPELSVMLLDWSSIIPRPTGGVSQVASPVLETLLTGNIQEARQLVFGQMIASGQRAGAKEKILVQRRNDHALKVLDKCLSNSGTGDPSKLALLYGGMHCADLEQKLTNLGFIRATKSWRTAWSVAVPTFGTSTIGEEQQPFAAVVSPVALGIGLVLLPAYLAIGGLDWIGMLDGTTEALQDGNGLEAVANVTLYLFRHVILYLSLAKFVVEWDGGSNVFGGED